Protein AF-0000000080180734 (afdb_homodimer)

Solvent-accessible surface area (backbone atoms only — not comparable to full-atom values): 10587 Å² total; per-residue (Å²): 119,72,62,56,57,42,29,51,34,42,16,52,51,9,47,52,22,42,37,58,66,44,29,44,51,53,62,57,28,55,81,39,64,44,38,54,65,57,50,11,64,75,69,72,47,51,50,67,58,42,46,52,44,50,51,52,37,29,24,57,20,52,32,39,79,42,81,49,92,96,44,55,34,32,29,57,56,41,76,64,52,40,53,49,52,54,52,45,38,60,50,42,68,66,32,62,60,66,41,80,76,117,119,70,61,59,56,41,28,51,34,41,15,51,52,10,47,52,23,40,36,58,66,45,28,44,52,52,61,57,28,55,79,39,63,45,38,54,65,57,50,12,63,76,69,71,47,52,50,66,60,42,47,52,46,50,51,53,36,30,21,58,21,53,32,38,78,43,80,51,94,96,43,54,32,32,28,57,56,42,76,66,51,40,53,48,52,53,53,47,38,60,49,43,66,66,32,62,57,60,41,74,82,117

InterPro domains:
  IPR001845 HTH ArsR-type DNA-binding domain [PF01022] (19-64)
  IPR001845 HTH ArsR-type DNA-binding domain [PR00778] (14-29)
  IPR001845 HTH ArsR-type DNA-binding domain [PR00778] (46-61)
  IPR001845 HTH ArsR-type DNA-binding domain [PR00778] (61-76)
  IPR001845 HTH ArsR-type DNA-binding domain [PS50987] (4-96)
  IPR001845 HTH ArsR-type DNA-binding domain [SM00418] (12-90)
  IPR011991 ArsR-like helix-turn-helix domain [cd00090] (16-88)
  IPR036388 Winged helix-like DNA-binding domain superfamily [G3DSA:1.10.10.10] (3-88)
  IPR036390 Winged helix DNA-binding domain superfamily [SSF46785] (9-88)
  IPR052543 HTH-type Metal-responsive Transcriptional Regulator [PTHR39168] (4-98)

Organism: NCBI:txid722731

Secondary structure (DSSP, 8-state):
-HHHHHHHHHHHHHHHHTSHHHHHHHHHHTTS-B-HHHHHHHHT--HHHHHHHHHHHHHTTSEEEEEETTEEEEEES-HHHHHHHHHHHHHHHHS---S---/-HHHHHHHHHHHHHHHHTSHHHHHHHHHHTTS-B-HHHHHHHHT--HHHHHHHHHHHHHTTSEEEEEETTEEEEEES-HHHHHHHHHHHHHHHHS-------

Foldseek 3Di:
DVVVVVVVLVVLVCVQCVDPLSVQVQLVQLVHKDFLVVSCVVVVHDSVVSVVSLVSCVVSQQKDWDDDVVGTIIHGNDNVSSVVSVVVVVVVVVVDDPDDPD/DVVVVVVVLVVLVCVQCVDPLSVLVQLVQLVHKDFLVVSCVVVVHDSVVSVVSLVSCVVSQQKDWDDDVPGTIIHGNDNVSSVVSVVVVVVVVVVDPPDDPD

Structure (mmCIF, N/CA/C/O backbone):
data_AF-0000000080180734-model_v1
#
loop_
_entity.id
_entity.type
_entity.pdbx_description
1 polymer 'Transcriptional regulator'
#
loop_
_atom_site.group_PDB
_atom_site.id
_atom_site.type_symbol
_atom_site.label_atom_id
_atom_site.label_alt_id
_atom_site.label_comp_id
_atom_site.label_asym_id
_atom_site.label_entity_id
_atom_site.label_seq_id
_atom_site.pdbx_PDB_ins_code
_atom_site.Cartn_x
_atom_site.Cartn_y
_atom_site.Cartn_z
_atom_site.occupancy
_atom_site.B_iso_or_equiv
_atom_site.auth_seq_id
_atom_site.auth_comp_id
_atom_site.auth_asym_id
_atom_site.auth_atom_id
_atom_site.pdbx_PDB_model_num
ATOM 1 N N . MET A 1 1 ? 2.545 -1.191 -22 1 43.03 1 MET A N 1
ATOM 2 C CA . MET A 1 1 ? 3.074 0.083 -21.531 1 43.03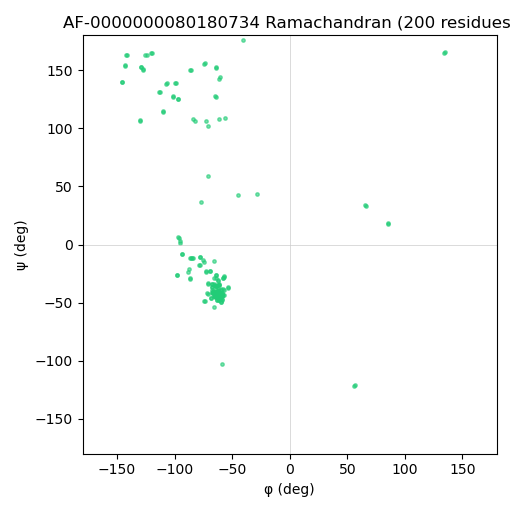 1 MET A CA 1
ATOM 3 C C . MET A 1 1 ? 2.455 0.459 -20.188 1 43.03 1 MET A C 1
ATOM 5 O O . MET A 1 1 ? 3.156 0.902 -19.266 1 43.03 1 MET A O 1
ATOM 9 N N . GLN A 1 2 ? 1.035 0.115 -20.016 1 62.31 2 GLN A N 1
ATOM 10 C CA . GLN A 1 2 ? 0.178 0.58 -18.922 1 62.31 2 GLN A CA 1
ATOM 11 C C . GLN A 1 2 ? 0.493 -0.153 -17.625 1 62.31 2 GLN A C 1
ATOM 13 O O . GLN A 1 2 ? 0.422 0.434 -16.547 1 62.31 2 GLN A O 1
ATOM 18 N N . ILE A 1 3 ? 1.274 -1.269 -17.797 1 70.62 3 ILE A N 1
ATOM 19 C CA . ILE A 1 3 ? 1.462 -2.117 -16.625 1 70.62 3 ILE A CA 1
ATOM 20 C C . ILE A 1 3 ? 2.646 -1.612 -15.805 1 70.62 3 ILE A C 1
ATOM 22 O O . ILE A 1 3 ? 2.623 -1.66 -14.57 1 70.62 3 ILE A O 1
ATOM 26 N N . LEU A 1 4 ? 3.547 -1.001 -16.594 1 77.62 4 LEU A N 1
ATOM 27 C CA . LEU A 1 4 ? 4.719 -0.503 -15.891 1 77.62 4 LEU A CA 1
ATOM 28 C C . LEU A 1 4 ? 4.367 0.71 -15.039 1 77.62 4 LEU A C 1
ATOM 30 O O . LEU A 1 4 ? 4.832 0.834 -13.898 1 77.62 4 LEU A O 1
ATOM 34 N N . ALA A 1 5 ? 3.578 1.546 -15.609 1 79.69 5 ALA A N 1
ATOM 35 C CA . ALA A 1 5 ? 3.166 2.734 -14.867 1 79.69 5 ALA A CA 1
ATOM 36 C C . ALA A 1 5 ? 2.32 2.357 -13.656 1 79.69 5 ALA A C 1
ATOM 38 O O . ALA A 1 5 ? 2.436 2.977 -12.594 1 79.69 5 ALA A O 1
ATOM 39 N N . HIS A 1 6 ? 1.542 1.366 -13.82 1 85.31 6 HIS A N 1
ATOM 40 C CA . HIS A 1 6 ? 0.7 0.9 -12.727 1 85.31 6 HIS A CA 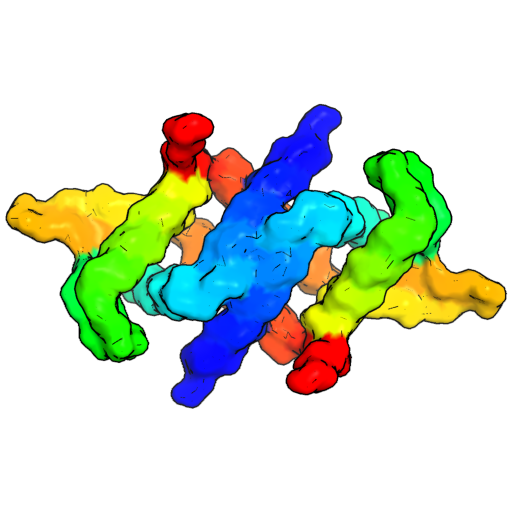1
ATOM 41 C C . HIS A 1 6 ? 1.539 0.297 -11.602 1 85.31 6 HIS A C 1
ATOM 43 O O . HIS A 1 6 ? 1.321 0.599 -10.43 1 85.31 6 HIS A O 1
ATOM 49 N N . ARG A 1 7 ? 2.5 -0.434 -12.016 1 89.31 7 ARG A N 1
ATOM 50 C CA . ARG A 1 7 ? 3.387 -1.076 -11.055 1 89.31 7 ARG A CA 1
ATOM 51 C C . ARG A 1 7 ? 4.168 -0.04 -10.25 1 89.31 7 ARG A C 1
ATOM 53 O O . ARG A 1 7 ? 4.25 -0.128 -9.023 1 89.31 7 ARG A O 1
ATOM 60 N N . ASP A 1 8 ? 4.676 0.943 -10.992 1 89.12 8 ASP A N 1
ATOM 61 C CA . ASP A 1 8 ? 5.48 1.971 -10.336 1 89.12 8 ASP A CA 1
ATOM 62 C C . ASP A 1 8 ? 4.645 2.775 -9.344 1 89.12 8 ASP A C 1
ATOM 64 O O . ASP A 1 8 ? 5.098 3.072 -8.242 1 89.12 8 ASP A O 1
ATOM 68 N N . ALA A 1 9 ? 3.508 3.098 -9.797 1 87.75 9 ALA A N 1
ATOM 69 C CA . ALA A 1 9 ? 2.617 3.883 -8.945 1 87.75 9 ALA A CA 1
ATOM 70 C C . ALA A 1 9 ? 2.227 3.102 -7.691 1 87.75 9 ALA A C 1
ATOM 72 O O . ALA A 1 9 ? 2.25 3.643 -6.582 1 87.75 9 ALA A O 1
ATOM 73 N N . LEU A 1 10 ? 1.913 1.857 -7.859 1 90.75 10 LEU A N 1
ATOM 74 C CA . LEU A 1 10 ? 1.534 1.021 -6.727 1 90.75 10 LEU A CA 1
ATOM 75 C C . LEU A 1 10 ? 2.723 0.79 -5.801 1 90.75 10 LEU A C 1
ATOM 77 O O . LEU A 1 10 ? 2.572 0.791 -4.574 1 90.75 10 LEU A O 1
ATOM 81 N N . THR A 1 11 ? 3.877 0.664 -6.355 1 92.06 11 THR A N 1
ATOM 82 C CA . THR A 1 11 ? 5.086 0.448 -5.566 1 92.06 11 THR A CA 1
ATOM 83 C C . THR A 1 11 ? 5.406 1.677 -4.719 1 92.06 11 THR A C 1
ATOM 85 O O . THR A 1 11 ? 5.738 1.553 -3.537 1 92.06 11 THR A O 1
ATOM 88 N N . ARG A 1 12 ? 5.242 2.758 -5.32 1 88.88 12 ARG A N 1
ATOM 89 C CA . ARG A 1 12 ? 5.469 4 -4.594 1 88.88 12 ARG A CA 1
ATOM 90 C C . ARG A 1 12 ? 4.473 4.156 -3.447 1 88.88 12 ARG A C 1
ATOM 92 O O . ARG A 1 12 ? 4.844 4.555 -2.342 1 88.88 12 ARG A O 1
ATOM 99 N N . PHE A 1 13 ? 3.252 3.848 -3.756 1 90.06 13 PHE A N 1
ATOM 100 C CA . PHE A 1 13 ? 2.203 3.875 -2.746 1 90.06 13 PHE A CA 1
ATOM 101 C C . PHE A 1 13 ? 2.506 2.889 -1.623 1 90.06 13 PHE A C 1
ATOM 103 O O . PHE A 1 13 ? 2.367 3.221 -0.444 1 90.06 13 PHE A O 1
ATOM 110 N N . GLY A 1 14 ? 2.871 1.727 -2.002 1 92.88 14 GLY A N 1
ATOM 111 C CA . GLY A 1 14 ? 3.248 0.724 -1.019 1 92.88 14 GLY A CA 1
ATOM 112 C C . GLY A 1 14 ? 4.398 1.162 -0.133 1 92.88 14 GLY A C 1
ATOM 113 O O . GLY A 1 14 ? 4.383 0.926 1.077 1 92.88 14 GLY A O 1
ATOM 114 N N . TYR A 1 15 ? 5.352 1.767 -0.714 1 91.56 15 TYR A N 1
ATOM 115 C CA . TYR A 1 15 ? 6.484 2.266 0.054 1 91.56 15 TYR A CA 1
ATOM 116 C C . TYR A 1 15 ? 6.031 3.252 1.123 1 91.56 15 TYR A C 1
ATOM 118 O O . TYR A 1 15 ? 6.461 3.172 2.275 1 91.56 15 TYR A O 1
ATOM 126 N N . ALA A 1 16 ? 5.188 4.094 0.714 1 91.25 16 ALA A N 1
ATOM 127 C CA . ALA A 1 16 ? 4.664 5.09 1.644 1 91.25 16 ALA A CA 1
ATOM 128 C C . ALA A 1 16 ? 3.969 4.426 2.828 1 91.25 16 ALA A C 1
ATOM 130 O O . ALA A 1 16 ? 4.074 4.898 3.963 1 91.25 16 ALA A O 1
ATOM 131 N N . LEU A 1 17 ? 3.275 3.363 2.566 1 92.56 17 LEU A N 1
ATOM 132 C CA . LEU A 1 17 ? 2.465 2.711 3.59 1 92.56 17 LEU A CA 1
ATOM 133 C C . LEU A 1 17 ? 3.295 1.714 4.391 1 92.56 17 LEU A C 1
ATOM 135 O O . LEU A 1 17 ? 2.857 1.233 5.438 1 92.56 17 LEU A O 1
ATOM 139 N N . SER A 1 18 ? 4.547 1.359 3.967 1 93.56 18 SER A N 1
ATOM 140 C CA . SER A 1 18 ? 5.305 0.271 4.574 1 93.56 18 SER A CA 1
ATOM 141 C C . SER A 1 18 ? 5.934 0.707 5.895 1 93.56 18 SER A C 1
ATOM 143 O O . SER A 1 18 ? 6.449 -0.123 6.645 1 93.56 18 SER A O 1
ATOM 145 N N . ASP A 1 19 ? 5.922 1.951 6.223 1 93.94 19 ASP A N 1
ATOM 146 C CA . ASP A 1 19 ? 6.406 2.484 7.492 1 93.94 19 ASP A CA 1
ATOM 147 C C . ASP A 1 19 ? 5.242 2.781 8.438 1 93.94 19 ASP A C 1
ATOM 149 O O . ASP A 1 19 ? 4.312 3.504 8.078 1 93.94 19 ASP A O 1
ATOM 153 N N . PRO A 1 20 ? 5.367 2.219 9.648 1 94.31 20 PRO A N 1
ATOM 154 C CA . PRO A 1 20 ? 4.238 2.377 10.562 1 94.31 20 PRO A CA 1
ATOM 155 C C . PRO A 1 20 ? 3.953 3.838 10.906 1 94.31 20 PRO A C 1
ATOM 157 O O . PRO A 1 20 ? 2.793 4.219 11.078 1 94.31 20 PRO A O 1
ATOM 160 N N . THR A 1 21 ? 4.93 4.625 11 1 94.44 21 THR A N 1
ATOM 161 C CA . THR A 1 21 ? 4.734 6.027 11.336 1 94.44 21 THR A CA 1
ATOM 162 C C . THR A 1 21 ? 4.035 6.766 10.203 1 94.44 21 THR A C 1
ATOM 164 O O . THR A 1 21 ? 3.088 7.523 10.438 1 94.44 21 THR A O 1
ATOM 167 N N . ARG A 1 22 ? 4.453 6.578 9 1 95.38 22 ARG A N 1
ATOM 168 C CA . ARG A 1 22 ? 3.801 7.18 7.844 1 95.38 22 ARG A CA 1
ATOM 169 C C . ARG A 1 22 ? 2.352 6.719 7.727 1 95.38 22 ARG A C 1
ATOM 171 O O . ARG A 1 22 ? 1.462 7.52 7.434 1 95.38 22 ARG A O 1
ATOM 178 N N . THR A 1 23 ? 2.189 5.445 7.945 1 94.88 23 THR A N 1
ATOM 179 C CA . THR A 1 23 ? 0.838 4.902 7.891 1 94.88 23 THR A CA 1
ATOM 180 C C . THR A 1 23 ? -0.051 5.551 8.945 1 94.88 23 THR A C 1
ATOM 182 O O . THR A 1 23 ? -1.196 5.914 8.664 1 94.88 23 THR A O 1
ATOM 185 N N . ALA A 1 24 ? 0.491 5.711 10.141 1 95.44 24 ALA A N 1
ATOM 186 C CA . ALA A 1 24 ? -0.259 6.344 11.219 1 95.44 24 ALA A CA 1
ATOM 187 C C . ALA A 1 24 ? -0.619 7.785 10.867 1 95.44 24 ALA A C 1
ATOM 189 O O . ALA A 1 24 ? -1.729 8.242 11.156 1 95.44 24 ALA A O 1
ATOM 190 N N . ILE A 1 25 ? 0.29 8.438 10.242 1 96.12 25 ILE A N 1
ATOM 191 C CA . ILE A 1 25 ? 0.056 9.82 9.82 1 96.12 25 ILE A CA 1
ATOM 192 C C . ILE A 1 25 ? -1.09 9.859 8.812 1 96.12 25 ILE A C 1
ATOM 194 O O . ILE A 1 25 ? -2.018 10.664 8.953 1 96.12 25 ILE A O 1
ATOM 198 N N . LEU A 1 26 ? -1.058 9.008 7.832 1 95.19 26 LEU A N 1
ATOM 199 C CA . LEU A 1 26 ? -2.094 8.969 6.805 1 95.19 26 LEU A CA 1
ATOM 200 C C . LEU A 1 26 ? -3.459 8.68 7.422 1 95.19 26 LEU A C 1
ATOM 202 O O . LEU A 1 26 ? -4.457 9.297 7.043 1 95.19 26 LEU A O 1
ATOM 206 N N . LEU A 1 27 ? -3.484 7.754 8.367 1 94.06 27 LEU A N 1
ATOM 207 C CA . LEU A 1 27 ? -4.742 7.395 9.016 1 94.06 27 LEU A CA 1
ATOM 208 C C . LEU A 1 27 ? -5.309 8.578 9.797 1 94.06 27 LEU A C 1
ATOM 210 O O . LEU A 1 27 ? -6.527 8.766 9.844 1 94.06 27 LEU A O 1
ATOM 214 N N . ARG A 1 28 ? -4.461 9.352 10.383 1 94.44 28 ARG A N 1
ATOM 215 C CA . ARG A 1 28 ? -4.906 10.523 11.133 1 94.44 28 ARG A CA 1
ATOM 216 C C . ARG A 1 28 ? -5.426 11.602 10.195 1 94.44 28 ARG A C 1
ATOM 218 O O . ARG A 1 28 ? -6.398 12.289 10.508 1 94.44 28 ARG A O 1
ATOM 225 N N . LEU A 1 29 ? -4.859 11.703 9.047 1 95.25 29 LEU A N 1
ATOM 226 C CA . LEU A 1 29 ? -5.207 12.75 8.094 1 95.25 29 LEU A CA 1
ATOM 227 C C . LEU A 1 29 ? -6.5 12.414 7.363 1 95.25 29 LEU A C 1
ATOM 229 O O . LEU A 1 29 ? -7.102 13.281 6.727 1 95.25 29 LEU A O 1
ATOM 233 N N . ARG A 1 30 ? -6.859 11.148 7.426 1 91 30 ARG A N 1
ATOM 234 C CA . ARG A 1 30 ? -8.109 10.742 6.793 1 91 30 ARG A CA 1
ATOM 235 C C . ARG A 1 30 ? -9.289 11.531 7.348 1 91 30 ARG A C 1
ATOM 237 O O . ARG A 1 30 ? -10.297 11.719 6.664 1 91 30 ARG A O 1
ATOM 244 N N . ASN A 1 31 ? -9.164 11.953 8.531 1 89.06 31 ASN A N 1
ATOM 245 C CA . ASN A 1 31 ? -10.25 12.641 9.219 1 89.06 31 ASN A CA 1
ATOM 246 C C . ASN A 1 31 ? -10.102 14.156 9.125 1 89.06 31 ASN A C 1
ATOM 248 O O . ASN A 1 31 ? -10.82 14.898 9.797 1 89.06 31 ASN A O 1
ATOM 252 N N . GLY A 1 32 ? -9.148 14.625 8.398 1 91.94 32 GLY A N 1
ATOM 253 C CA . GLY A 1 32 ? -8.93 16.047 8.219 1 91.94 32 GLY A CA 1
ATOM 254 C C . GLY A 1 32 ? -7.469 16.438 8.352 1 91.94 32 GLY A C 1
ATOM 255 O O . GLY A 1 32 ? -6.652 15.664 8.844 1 91.94 32 GLY A O 1
ATOM 256 N N . GLY A 1 33 ? -7.199 17.656 7.895 1 95.5 33 GLY A N 1
ATOM 257 C CA . GLY A 1 33 ? -5.848 18.188 7.961 1 95.5 33 GLY A CA 1
ATOM 258 C C . GLY A 1 33 ? -5.348 18.375 9.383 1 95.5 33 GLY A C 1
ATOM 259 O O . GLY A 1 33 ? -6.145 18.5 10.312 1 95.5 33 GLY A O 1
ATOM 260 N N . ARG A 1 34 ? -4.078 18.297 9.539 1 96.81 34 ARG A N 1
ATOM 261 C CA . ARG A 1 34 ? -3.441 18.453 10.844 1 96.81 34 ARG A CA 1
ATOM 262 C C . ARG A 1 34 ? -2.113 19.188 10.719 1 96.81 34 ARG A C 1
ATOM 264 O O . ARG A 1 34 ? -1.492 19.188 9.656 1 96.81 34 ARG A O 1
ATOM 271 N N . TYR A 1 35 ? -1.769 19.828 11.828 1 97.12 35 TYR A N 1
ATOM 272 C CA . TYR A 1 35 ? -0.443 20.438 11.906 1 97.12 35 TYR A CA 1
ATOM 273 C C . TYR A 1 35 ? 0.588 19.422 12.391 1 97.12 35 TYR A C 1
ATOM 275 O O . TYR A 1 35 ? 0.266 18.516 13.172 1 97.12 35 TYR A O 1
ATOM 283 N N . PRO A 1 36 ? 1.897 19.641 11.898 1 97.25 36 PRO A N 1
ATOM 284 C CA . PRO A 1 36 ? 2.953 18.719 12.328 1 97.25 36 PRO A CA 1
ATOM 285 C C . PRO A 1 36 ? 3.043 18.594 13.844 1 97.25 36 PRO A C 1
ATOM 287 O O . PRO A 1 36 ? 3.264 17.5 14.367 1 97.25 36 PRO A O 1
ATOM 290 N N . SER A 1 37 ? 2.83 19.656 14.562 1 96.06 37 SER A N 1
ATOM 291 C CA . SER A 1 37 ? 2.891 19.641 16.031 1 96.06 37 SER A CA 1
ATOM 292 C C . SER A 1 37 ? 1.797 18.75 16.609 1 96.06 37 SER A C 1
ATOM 294 O O . SER A 1 37 ? 2.045 17.984 17.547 1 96.06 37 SER A O 1
ATOM 296 N N . ASP A 1 38 ? 0.562 18.859 16.094 1 96.19 38 ASP A N 1
ATOM 297 C CA . ASP A 1 38 ? -0.552 18.031 16.547 1 96.19 38 ASP A CA 1
ATOM 298 C C . ASP A 1 38 ? -0.299 16.562 16.25 1 96.19 38 ASP A C 1
ATOM 300 O O . ASP A 1 38 ? -0.556 15.695 17.094 1 96.19 38 ASP A O 1
ATOM 304 N N . LEU A 1 39 ? 0.184 16.328 15.086 1 96.81 39 LEU A N 1
ATOM 305 C CA . LEU A 1 39 ? 0.505 14.961 14.703 1 96.81 39 LEU A CA 1
ATOM 306 C C . LEU A 1 39 ? 1.571 14.367 15.617 1 96.81 39 LEU A C 1
ATOM 308 O O . LEU A 1 39 ? 1.467 13.211 16.047 1 96.81 39 LEU A O 1
ATOM 312 N N . ALA A 1 40 ? 2.598 15.156 15.883 1 97.31 40 ALA A N 1
ATOM 313 C CA . ALA A 1 40 ? 3.676 14.711 16.766 1 97.31 40 ALA A CA 1
ATOM 314 C C . ALA A 1 40 ? 3.141 14.32 18.141 1 97.31 40 ALA A C 1
ATOM 316 O O . ALA A 1 40 ? 3.498 13.266 18.672 1 97.31 40 ALA A O 1
ATOM 317 N N . GLU A 1 41 ? 2.264 15.109 18.672 1 96.5 41 GLU A N 1
ATOM 318 C CA . GLU A 1 41 ? 1.66 14.852 19.984 1 96.5 41 GLU A CA 1
ATOM 319 C C . GLU A 1 41 ? 0.807 13.586 19.953 1 96.5 41 GLU A C 1
ATOM 321 O O . GLU A 1 41 ? 0.905 12.75 20.844 1 96.5 41 GLU A O 1
ATOM 326 N N . GLU A 1 42 ? 0.028 13.438 18.938 1 94.44 42 GLU A N 1
ATOM 327 C CA . GLU A 1 42 ? -0.884 12.305 18.812 1 94.44 42 GLU A CA 1
ATOM 328 C C . GLU A 1 42 ? -0.118 11 18.625 1 94.44 42 GLU A C 1
ATOM 330 O O . GLU A 1 42 ? -0.565 9.938 19.078 1 94.44 42 GLU A O 1
ATOM 335 N N . LEU A 1 43 ? 1.02 11.039 17.938 1 94.56 43 LEU A N 1
ATOM 336 C CA . LEU A 1 43 ? 1.782 9.844 17.609 1 94.56 43 LEU A CA 1
ATOM 337 C C . LEU A 1 43 ? 2.857 9.578 18.656 1 94.56 43 LEU A C 1
ATOM 339 O O . LEU A 1 43 ? 3.49 8.516 18.656 1 94.56 43 LEU A O 1
ATOM 343 N N . GLY A 1 44 ? 3.016 10.523 19.531 1 95.75 44 GLY A N 1
ATOM 344 C CA . GLY A 1 44 ? 4.078 10.391 20.516 1 95.75 44 GLY A CA 1
ATOM 345 C C . GLY A 1 44 ? 5.465 10.422 19.891 1 95.75 44 GLY A C 1
ATOM 346 O O . GLY A 1 44 ? 6.344 9.656 20.297 1 95.75 44 GLY A O 1
ATOM 347 N N . ALA A 1 45 ? 5.645 11.125 18.906 1 96.31 45 ALA A N 1
ATOM 348 C CA . ALA A 1 45 ? 6.914 11.281 18.203 1 96.31 45 ALA A CA 1
ATOM 349 C C . ALA A 1 45 ? 7.367 12.742 18.203 1 96.31 45 ALA A C 1
ATOM 351 O O . ALA A 1 45 ? 6.594 13.633 18.547 1 96.31 45 ALA A O 1
ATOM 352 N N . SER A 1 46 ? 8.609 12.922 17.875 1 96.81 46 SER A N 1
ATOM 353 C CA . SER A 1 46 ? 9.109 14.297 17.781 1 96.81 46 SER A CA 1
ATOM 354 C C . SER A 1 46 ? 8.594 14.992 16.531 1 96.81 46 SER A C 1
ATOM 356 O O . SER A 1 46 ? 8.273 14.336 15.539 1 96.81 46 SER A O 1
ATOM 358 N N . ARG A 1 47 ? 8.555 16.266 16.578 1 95.94 47 ARG A N 1
ATOM 359 C CA . ARG A 1 47 ? 8.156 17.062 15.422 1 95.94 47 ARG A CA 1
ATOM 360 C C . ARG A 1 47 ? 9.125 16.844 14.258 1 95.94 47 ARG A C 1
ATOM 362 O O . ARG A 1 47 ? 8.719 16.875 13.094 1 95.94 47 ARG A O 1
ATOM 369 N N . GLN A 1 48 ? 10.344 16.672 14.609 1 96.44 48 GLN A N 1
ATOM 370 C CA . GLN A 1 48 ? 11.336 16.438 13.57 1 96.44 48 GLN A CA 1
ATOM 371 C C . GLN A 1 48 ? 11.023 15.156 12.781 1 96.44 48 GLN A C 1
ATOM 373 O O . GLN A 1 48 ? 11.062 15.156 11.555 1 96.44 48 GLN A O 1
ATOM 378 N N . ILE A 1 49 ? 10.742 14.078 13.484 1 96.5 49 ILE A N 1
ATOM 379 C CA . ILE A 1 49 ? 10.414 12.797 12.867 1 96.5 49 ILE A CA 1
ATOM 380 C C . ILE A 1 49 ? 9.148 12.938 12.016 1 96.5 49 ILE A C 1
ATOM 382 O O . ILE A 1 49 ? 9.117 12.484 10.867 1 96.5 49 ILE A O 1
ATOM 386 N N . VAL A 1 50 ? 8.203 13.539 12.562 1 97.12 50 VAL A N 1
ATOM 387 C CA . VAL A 1 50 ? 6.93 13.711 11.867 1 97.12 50 VAL A CA 1
ATOM 388 C C . VAL A 1 50 ? 7.137 14.562 10.617 1 97.12 50 VAL A C 1
ATOM 390 O O . VAL A 1 50 ? 6.605 14.242 9.555 1 97.12 50 VAL A O 1
ATOM 393 N N . SER A 1 51 ? 7.926 15.609 10.703 1 95.81 51 SER A N 1
ATOM 394 C CA . SER A 1 51 ? 8.188 16.469 9.555 1 95.81 51 SER A CA 1
ATOM 395 C C . SER A 1 51 ? 8.906 15.711 8.445 1 95.81 51 SER A C 1
ATOM 397 O O . SER A 1 51 ? 8.602 15.898 7.262 1 95.81 51 SER A O 1
ATOM 399 N N . ASN A 1 52 ? 9.82 14.914 8.844 1 96.38 52 ASN A N 1
ATOM 400 C CA . ASN A 1 52 ? 10.531 14.094 7.875 1 96.38 52 ASN A CA 1
ATOM 401 C C . ASN A 1 52 ? 9.586 13.148 7.137 1 96.38 52 ASN A C 1
ATOM 403 O O . ASN A 1 52 ? 9.656 13.02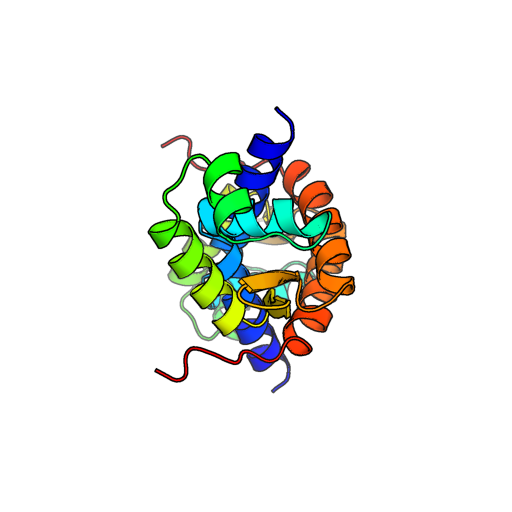3 5.914 1 96.38 52 ASN A O 1
ATOM 407 N N . HIS A 1 53 ? 8.703 12.516 7.855 1 96.38 53 HIS A N 1
ATOM 408 C CA . HIS A 1 53 ? 7.746 11.602 7.242 1 96.38 53 HIS A CA 1
ATOM 409 C C . HIS A 1 53 ? 6.762 12.359 6.355 1 96.38 53 HIS A C 1
ATOM 411 O O . HIS A 1 53 ? 6.375 11.867 5.289 1 96.38 53 HIS A O 1
ATOM 417 N N . LEU A 1 54 ? 6.348 13.523 6.809 1 96.06 54 LEU A N 1
ATOM 418 C CA . LEU A 1 54 ? 5.445 14.328 5.996 1 96.06 54 LEU A CA 1
ATOM 419 C C . LEU A 1 54 ? 6.109 14.734 4.684 1 96.06 54 LEU A C 1
ATOM 421 O O . LEU A 1 54 ? 5.461 14.758 3.635 1 96.06 54 LEU A O 1
ATOM 425 N N . ALA A 1 55 ? 7.371 15.078 4.77 1 94.44 55 ALA A N 1
ATOM 426 C CA . ALA A 1 55 ? 8.117 15.391 3.553 1 94.44 55 ALA A CA 1
ATOM 427 C C . ALA A 1 55 ? 8.133 14.203 2.602 1 94.44 55 ALA A C 1
ATOM 429 O O . ALA A 1 55 ? 7.949 14.359 1.394 1 94.44 55 ALA A O 1
ATOM 430 N N . CYS A 1 56 ? 8.383 13.031 3.119 1 92.81 56 CYS A N 1
ATOM 431 C CA . CYS A 1 56 ? 8.367 11.805 2.328 1 92.81 56 CYS A CA 1
ATOM 432 C C . CYS A 1 56 ? 7.008 11.594 1.672 1 92.81 56 CYS A C 1
ATOM 434 O O . CYS A 1 56 ? 6.93 11.328 0.47 1 92.81 56 CYS A O 1
ATOM 436 N N . LEU A 1 57 ? 5.93 11.734 2.443 1 93.94 57 LEU A N 1
ATOM 437 C CA . LEU A 1 57 ? 4.574 11.516 1.955 1 93.94 57 LEU A CA 1
ATOM 438 C C . LEU A 1 57 ? 4.203 12.547 0.892 1 93.94 57 LEU A C 1
ATOM 440 O O . LEU A 1 57 ? 3.488 12.227 -0.062 1 93.94 57 LEU A O 1
ATOM 444 N N . ARG A 1 58 ? 4.723 13.758 1.076 1 93.06 58 ARG A N 1
ATOM 445 C CA . ARG A 1 58 ? 4.535 14.781 0.048 1 93.06 58 ARG A CA 1
ATOM 446 C C . ARG A 1 58 ? 5.258 14.398 -1.24 1 93.06 58 ARG A C 1
ATOM 448 O O . ARG A 1 58 ? 4.707 14.547 -2.334 1 93.06 58 ARG A O 1
ATOM 455 N N . GLY A 1 59 ? 6.477 13.938 -1.081 1 90.56 59 GLY A N 1
ATOM 456 C CA . GLY A 1 59 ? 7.238 13.484 -2.232 1 90.56 59 GLY A CA 1
ATOM 457 C C . GLY A 1 59 ? 6.559 12.367 -3 1 90.56 59 GLY A C 1
ATOM 458 O O . GLY A 1 59 ? 6.707 12.266 -4.219 1 90.56 59 GLY A O 1
ATOM 459 N N . CYS A 1 60 ? 5.762 11.562 -2.33 1 89.19 60 CYS A N 1
ATOM 460 C CA . CYS A 1 60 ? 5.016 10.469 -2.941 1 89.19 60 CYS A CA 1
ATOM 461 C C . CYS A 1 60 ? 3.703 10.961 -3.533 1 89.19 60 CYS A C 1
ATOM 463 O O . CYS A 1 60 ? 2.988 10.203 -4.191 1 89.19 60 CYS A O 1
ATOM 465 N N . GLY A 1 61 ? 3.375 12.188 -3.184 1 90.88 61 GLY A N 1
ATOM 466 C CA . GLY A 1 61 ? 2.168 12.781 -3.732 1 90.88 61 GLY A CA 1
ATOM 467 C C . GLY A 1 61 ? 0.919 12.438 -2.943 1 90.88 61 GLY A C 1
ATOM 468 O O . GLY A 1 61 ? -0.197 12.562 -3.449 1 90.88 61 GLY A O 1
ATOM 469 N N . LEU A 1 62 ? 1.007 11.992 -1.735 1 93.5 62 LEU A N 1
ATOM 470 C CA . LEU A 1 62 ? -0.121 11.492 -0.954 1 93.5 62 LEU A CA 1
ATOM 471 C C . LEU A 1 62 ? -0.652 12.578 -0.021 1 93.5 62 LEU A C 1
ATOM 473 O O . LEU A 1 62 ? -1.802 12.516 0.421 1 93.5 62 LEU A O 1
ATOM 477 N N . VAL A 1 63 ? 0.239 13.492 0.324 1 94.62 63 VAL A N 1
ATOM 478 C CA . VAL A 1 63 ? -0.146 14.594 1.207 1 94.62 63 VAL A CA 1
ATOM 479 C C . VAL A 1 63 ? 0.281 15.922 0.594 1 94.62 63 VAL A C 1
ATOM 481 O O . VAL A 1 63 ? 1.199 15.969 -0.229 1 94.62 63 VAL A O 1
ATOM 484 N N . ILE A 1 64 ? -0.427 16.906 0.951 1 94.25 64 ILE A N 1
ATOM 485 C CA . ILE A 1 64 ? -0.06 18.234 0.514 1 94.25 64 ILE A CA 1
ATOM 486 C C . ILE A 1 64 ? 0.027 19.172 1.723 1 94.25 64 ILE A C 1
ATOM 488 O O . ILE A 1 64 ? -0.608 18.922 2.75 1 94.25 64 ILE A O 1
ATOM 492 N N . ALA A 1 65 ? 0.848 20.109 1.586 1 95.5 65 ALA A N 1
ATOM 493 C CA . ALA A 1 65 ? 0.962 21.156 2.596 1 95.5 65 ALA A CA 1
ATOM 494 C C . ALA A 1 65 ? 0.147 22.391 2.205 1 95.5 65 ALA A C 1
ATOM 496 O O . ALA A 1 65 ? 0.279 22.906 1.091 1 95.5 65 ALA A O 1
ATOM 497 N N . VAL A 1 66 ? -0.709 22.797 3.088 1 95.38 66 VAL A N 1
ATOM 498 C CA . VAL A 1 66 ? -1.518 24 2.871 1 95.38 66 VAL A CA 1
ATOM 499 C C . VAL A 1 66 ? -1.063 25.109 3.814 1 95.38 66 VAL A C 1
ATOM 501 O O . VAL A 1 66 ? -1.219 25 5.035 1 95.38 66 VAL A O 1
ATOM 504 N N . PRO A 1 67 ? -0.531 26.172 3.23 1 94.5 67 PRO A N 1
ATOM 505 C CA . PRO A 1 67 ? -0.097 27.266 4.09 1 94.5 67 PRO A CA 1
ATOM 506 C C . PRO A 1 67 ? -1.258 27.938 4.82 1 94.5 67 PRO A C 1
ATOM 508 O O . PRO A 1 67 ? -2.312 28.172 4.227 1 94.5 67 PRO A O 1
ATOM 511 N N . GLU A 1 68 ? -1.179 28.062 6.094 1 93.25 68 GLU A N 1
ATOM 512 C CA . GLU A 1 68 ? -2.133 28.781 6.93 1 93.25 68 GLU A CA 1
ATOM 513 C C . GLU A 1 68 ? -1.42 29.75 7.867 1 93.25 68 GLU A C 1
ATOM 515 O O . GLU A 1 68 ? -0.973 29.359 8.945 1 93.25 68 GLU A O 1
ATOM 520 N N . GLY A 1 69 ? -1.543 31.125 7.539 1 93.06 69 GLY A N 1
ATOM 521 C CA . GLY A 1 69 ? -0.782 32.094 8.328 1 93.06 69 GLY A CA 1
ATOM 522 C C . GLY A 1 69 ? 0.708 31.797 8.336 1 93.06 69 GLY A C 1
ATOM 523 O O . GLY A 1 69 ? 1.337 31.719 7.277 1 93.06 69 GLY A O 1
ATOM 524 N N . ARG A 1 70 ? 1.273 31.594 9.578 1 92.12 70 ARG A N 1
ATOM 525 C CA . ARG A 1 70 ? 2.697 31.328 9.742 1 92.12 70 ARG A CA 1
ATOM 526 C C . ARG A 1 70 ? 2.961 29.828 9.828 1 92.12 70 ARG A C 1
ATOM 528 O O . ARG A 1 70 ? 4.102 29.406 10.031 1 92.12 70 ARG A O 1
ATOM 535 N N . ARG A 1 71 ? 1.956 29.031 9.695 1 92.62 71 ARG A N 1
ATOM 536 C CA . ARG A 1 71 ? 2.102 27.594 9.812 1 92.62 71 ARG A CA 1
ATOM 537 C C . ARG A 1 71 ? 1.558 26.891 8.578 1 92.62 71 ARG A C 1
ATOM 539 O O . ARG A 1 71 ? 0.934 27.516 7.719 1 92.62 71 ARG A O 1
ATOM 546 N N . SER A 1 72 ? 1.976 25.562 8.43 1 95.06 72 SER A N 1
ATOM 547 C CA . SER A 1 72 ? 1.433 24.734 7.359 1 95.06 72 SER A CA 1
ATOM 548 C C . SER A 1 72 ? 0.586 23.594 7.91 1 95.06 72 SER A C 1
ATOM 550 O O . SER A 1 72 ? 0.982 22.922 8.867 1 95.06 72 SER A O 1
ATOM 552 N N . ARG A 1 73 ? -0.541 23.547 7.277 1 96.81 73 ARG A N 1
ATOM 553 C CA . ARG A 1 73 ? -1.414 22.406 7.562 1 96.81 73 ARG A CA 1
ATOM 554 C C . ARG A 1 73 ? -1.287 21.344 6.48 1 96.81 73 ARG A C 1
ATOM 556 O O . ARG A 1 73 ? -1.209 21.656 5.293 1 96.81 73 ARG A O 1
ATOM 563 N N . TYR A 1 74 ? -1.278 20.094 7 1 97.38 74 TYR A N 1
ATOM 564 C CA . TYR A 1 74 ? -1.142 19 6.043 1 97.38 74 TYR A CA 1
ATOM 565 C C . TYR A 1 74 ? -2.459 18.25 5.879 1 97.38 74 TYR A C 1
ATOM 567 O O . TYR A 1 74 ? -3.182 18.031 6.855 1 97.38 74 TYR A O 1
ATOM 575 N N . GLU A 1 75 ? -2.729 17.938 4.688 1 96.62 75 GLU A N 1
ATOM 576 C CA . GLU A 1 75 ? -3.926 17.156 4.363 1 96.62 75 GLU A CA 1
ATOM 577 C C . GLU A 1 75 ? -3.646 16.156 3.254 1 96.62 75 GLU A C 1
ATOM 579 O O . GLU A 1 75 ? -2.607 16.219 2.596 1 96.62 75 GLU A O 1
ATOM 584 N N . LEU A 1 76 ? -4.547 15.172 3.129 1 95 76 LEU A N 1
ATOM 585 C CA . LEU A 1 76 ? -4.406 14.227 2.027 1 95 76 LEU A CA 1
ATOM 586 C C . LEU A 1 76 ? -4.492 14.945 0.683 1 95 76 LEU A C 1
ATOM 588 O O . LEU A 1 76 ? -5.281 15.875 0.521 1 95 76 LEU A O 1
ATOM 592 N N . ALA A 1 77 ? -3.705 14.5 -0.265 1 91.75 77 ALA A N 1
ATOM 593 C CA . ALA A 1 77 ? -3.602 15.141 -1.57 1 91.75 77 ALA A CA 1
ATOM 594 C C . ALA A 1 77 ? -4.926 15.07 -2.326 1 91.75 77 ALA A C 1
ATOM 596 O O . ALA A 1 77 ? -5.191 15.883 -3.211 1 91.75 77 ALA A O 1
ATOM 597 N N . ASP A 1 78 ? -5.688 14.086 -2.07 1 88.81 78 ASP A N 1
ATOM 598 C CA . ASP A 1 78 ? -6.953 13.836 -2.75 1 88.81 78 ASP A CA 1
ATOM 599 C C . ASP A 1 78 ? -7.973 13.211 -1.804 1 88.81 78 ASP A C 1
ATOM 601 O O . ASP A 1 78 ? -7.625 12.344 -0.995 1 88.81 78 ASP A O 1
ATOM 605 N N . ALA A 1 79 ? -9.25 13.656 -1.929 1 86.94 79 ALA A N 1
ATOM 606 C CA . ALA A 1 79 ? -10.312 13.086 -1.101 1 86.94 79 ALA A CA 1
ATOM 607 C C . ALA A 1 79 ? -10.492 11.602 -1.391 1 86.94 79 ALA A C 1
ATOM 609 O O . ALA A 1 79 ? -10.906 10.836 -0.515 1 86.94 79 ALA A O 1
ATOM 610 N N . ARG A 1 80 ? -10.227 11.25 -2.582 1 88.06 80 ARG A N 1
ATOM 611 C CA . ARG A 1 80 ? -10.367 9.852 -2.984 1 88.06 80 ARG A CA 1
ATOM 612 C C . ARG A 1 80 ? -9.383 8.969 -2.227 1 88.06 80 ARG A C 1
ATOM 614 O O . ARG A 1 80 ? -9.625 7.77 -2.051 1 88.06 80 ARG A O 1
ATOM 621 N N . LEU A 1 81 ? -8.281 9.562 -1.794 1 90.38 81 LEU A N 1
ATOM 622 C CA . LEU A 1 81 ? -7.285 8.812 -1.042 1 90.38 81 LEU A CA 1
ATOM 623 C C . LEU A 1 81 ? -7.84 8.375 0.31 1 90.38 81 LEU A C 1
ATOM 625 O O . LEU A 1 81 ? -7.578 7.258 0.763 1 90.38 81 LEU A O 1
ATOM 629 N N . ALA A 1 82 ? -8.57 9.289 0.912 1 90.44 82 ALA A N 1
ATOM 630 C CA . ALA A 1 82 ? -9.188 8.953 2.189 1 90.44 82 ALA A CA 1
ATOM 631 C C . ALA A 1 82 ? -10.117 7.75 2.047 1 90.44 82 ALA A C 1
ATOM 633 O O . ALA A 1 82 ? -10.102 6.84 2.881 1 90.44 82 ALA A O 1
ATOM 634 N N . HIS A 1 83 ? -10.867 7.785 0.996 1 89.75 83 HIS A N 1
ATOM 635 C CA . HIS A 1 83 ? -11.789 6.688 0.729 1 89.75 83 HIS A CA 1
ATOM 636 C C . HIS A 1 83 ? -11.039 5.391 0.454 1 89.75 83 HIS A C 1
ATOM 638 O O . HIS A 1 83 ? -11.414 4.332 0.967 1 89.75 83 HIS A O 1
ATOM 644 N N . ALA A 1 84 ? -10.031 5.543 -0.298 1 89.06 84 ALA A N 1
ATOM 645 C CA . ALA A 1 84 ? -9.234 4.367 -0.64 1 89.06 84 ALA A CA 1
ATOM 646 C C . ALA A 1 84 ? -8.602 3.752 0.604 1 89.06 84 ALA A C 1
ATOM 648 O O . ALA A 1 84 ? -8.625 2.531 0.781 1 89.06 84 ALA A O 1
ATOM 649 N N . LEU A 1 85 ? -8.055 4.574 1.479 1 89.88 85 LEU A N 1
ATOM 650 C CA . LEU A 1 85 ? -7.445 4.102 2.715 1 89.88 85 LEU A CA 1
ATOM 651 C C . LEU A 1 85 ? -8.477 3.416 3.607 1 89.88 85 LEU A C 1
ATOM 653 O O . LEU A 1 85 ? -8.195 2.367 4.191 1 89.88 85 LEU A O 1
ATOM 657 N N . ASN A 1 86 ? -9.648 4.016 3.664 1 88.31 86 ASN A N 1
ATOM 658 C CA . ASN A 1 86 ? -10.719 3.406 4.441 1 88.31 86 ASN A CA 1
ATOM 659 C C . ASN A 1 86 ? -11.102 2.035 3.893 1 88.31 86 ASN A C 1
ATOM 661 O O . ASN A 1 86 ? -11.281 1.083 4.656 1 88.31 86 ASN A O 1
ATOM 665 N N . ASP A 1 87 ? -11.188 1.997 2.596 1 86.75 87 ASP A N 1
ATOM 666 C CA . ASP A 1 87 ? -11.547 0.733 1.957 1 86.75 87 ASP A CA 1
ATOM 667 C C . ASP A 1 87 ? -10.453 -0.316 2.18 1 86.75 87 ASP A C 1
ATOM 669 O O . ASP A 1 87 ? -10.758 -1.479 2.459 1 86.75 87 ASP A O 1
ATOM 673 N N . LEU A 1 88 ? -9.25 0.141 2.08 1 87.94 88 LEU A N 1
ATOM 674 C CA . LEU A 1 88 ? -8.125 -0.779 2.217 1 87.94 88 LEU A CA 1
ATOM 675 C C . LEU A 1 88 ? -8.047 -1.333 3.635 1 87.94 88 LEU A C 1
ATOM 677 O O . LEU A 1 88 ? -7.797 -2.525 3.828 1 87.94 88 LEU A O 1
ATOM 681 N N . VAL A 1 89 ? -8.273 -0.512 4.566 1 87.25 89 VAL A N 1
ATOM 682 C CA . VAL A 1 89 ? -8.234 -0.937 5.961 1 87.25 89 VAL A CA 1
ATOM 683 C C . VAL A 1 89 ? -9.266 -2.041 6.195 1 87.25 89 VAL A C 1
ATOM 685 O O . VAL A 1 89 ? -8.953 -3.068 6.801 1 87.25 89 VAL A O 1
ATOM 688 N N . GLY A 1 90 ? -10.414 -1.769 5.75 1 85.25 90 GLY A N 1
ATOM 689 C CA . GLY A 1 90 ? -11.453 -2.775 5.902 1 85.25 90 GLY A CA 1
ATOM 690 C C . GLY A 1 90 ? -11.094 -4.102 5.262 1 85.25 90 GLY A C 1
ATOM 691 O O . GLY A 1 90 ? -11.359 -5.164 5.832 1 85.25 90 GLY A O 1
ATOM 692 N N . LEU A 1 91 ? -10.484 -4.059 4.148 1 83.12 91 LEU A N 1
ATOM 693 C CA . LEU A 1 91 ? -10.141 -5.254 3.387 1 83.12 91 LEU A CA 1
ATOM 694 C C . LEU A 1 91 ? -8.984 -6 4.039 1 83.12 91 LEU A C 1
ATOM 696 O O . LEU A 1 91 ? -9.055 -7.219 4.23 1 83.12 91 LEU A O 1
ATOM 700 N N . VAL A 1 92 ? -7.922 -5.277 4.383 1 82.38 92 VAL A N 1
ATOM 701 C CA . VAL A 1 92 ? -6.707 -5.941 4.84 1 82.38 92 VAL A CA 1
ATOM 702 C C . VAL A 1 92 ? -6.922 -6.504 6.246 1 82.38 92 VAL A C 1
ATOM 704 O O . VAL A 1 92 ? -6.262 -7.465 6.645 1 82.38 92 VAL A O 1
ATOM 707 N N . LEU A 1 93 ? -7.871 -5.941 6.984 1 78.12 93 LEU A N 1
ATOM 708 C CA . LEU A 1 93 ? -8.211 -6.512 8.281 1 78.12 93 LEU A CA 1
ATOM 709 C C . LEU A 1 93 ? -8.898 -7.863 8.125 1 78.12 93 LEU A C 1
ATOM 711 O O . LEU A 1 93 ? -8.836 -8.703 9.031 1 78.12 93 LEU A O 1
ATOM 715 N N . ALA A 1 94 ? -9.414 -7.965 7.008 1 78 94 ALA A N 1
ATOM 716 C CA . ALA A 1 94 ? -10.164 -9.203 6.773 1 78 94 ALA A CA 1
ATOM 717 C C . ALA A 1 94 ? -9.242 -10.305 6.246 1 78 94 ALA A C 1
ATOM 719 O O . ALA A 1 94 ? -9.57 -11.484 6.34 1 78 94 ALA A O 1
ATOM 720 N N . VAL A 1 95 ? -8.094 -9.805 5.676 1 72.38 95 VAL A N 1
ATOM 721 C CA . VAL A 1 95 ? -7.148 -10.781 5.152 1 72.38 95 VAL A CA 1
ATOM 722 C C . VAL A 1 95 ? -6.246 -11.281 6.277 1 72.38 95 VAL A C 1
ATOM 724 O O . VAL A 1 95 ? -5.766 -10.492 7.094 1 72.38 95 VAL A O 1
ATOM 727 N N . GLU A 1 96 ? -6.359 -12.469 6.754 1 67.25 96 GLU A N 1
ATOM 728 C CA . GLU A 1 96 ? -5.629 -13.078 7.859 1 67.25 96 GLU A CA 1
ATOM 729 C C . GLU A 1 96 ? -4.188 -13.383 7.469 1 67.25 96 GLU A C 1
ATOM 731 O O . GLU A 1 96 ? -3.938 -14.227 6.602 1 67.25 96 GLU A O 1
ATOM 736 N N . PRO A 1 97 ? -3.279 -12.516 8.031 1 66.38 97 PRO A N 1
ATOM 737 C CA . PRO A 1 97 ? -1.885 -12.836 7.719 1 66.38 97 PRO A CA 1
ATOM 738 C C . PRO A 1 97 ? -1.467 -14.211 8.227 1 66.38 97 PRO A C 1
ATOM 740 O O . PRO A 1 97 ? -1.951 -14.664 9.273 1 66.38 97 PRO A O 1
ATOM 743 N N . ASP A 1 98 ? -1.289 -15.148 7.375 1 59.91 98 ASP A N 1
ATOM 744 C CA . ASP A 1 98 ? -0.707 -16.406 7.863 1 59.91 98 ASP A CA 1
ATOM 745 C C . ASP A 1 98 ? 0.73 -16.188 8.336 1 59.91 98 ASP A C 1
ATOM 747 O O . ASP A 1 98 ? 1.223 -16.922 9.188 1 59.91 98 ASP A O 1
ATOM 751 N N . CYS A 1 99 ? 1.583 -15.648 7.578 1 49.22 99 CYS A N 1
ATOM 752 C CA . CYS A 1 99 ? 3.027 -15.805 7.703 1 49.22 99 CYS A CA 1
ATOM 753 C C . CYS A 1 99 ? 3.51 -15.344 9.07 1 49.22 99 CYS A C 1
ATOM 755 O O . CYS A 1 99 ? 4.109 -16.125 9.82 1 49.22 99 CYS A O 1
ATOM 757 N N . CYS A 1 100 ? 4.246 -13.898 9.242 1 43.44 100 CYS A N 1
ATOM 758 C CA . CYS A 1 100 ? 5.586 -13.789 9.812 1 43.44 100 CYS A CA 1
ATOM 759 C C . CYS A 1 100 ? 5.551 -13.938 11.328 1 43.44 100 CYS A C 1
ATOM 761 O O . CYS A 1 100 ? 5.277 -12.969 12.047 1 43.44 100 CYS A O 1
ATOM 763 N N . GLU A 1 101 ? 4.738 -14.742 11.82 1 35.81 101 GLU A N 1
ATOM 764 C CA . GLU A 1 101 ? 5.25 -15.008 13.156 1 35.81 101 GLU A CA 1
ATOM 765 C C . GLU A 1 101 ? 6.758 -15.258 13.133 1 35.81 101 GLU A C 1
ATOM 767 O O . GLU A 1 101 ? 7.227 -16.203 12.492 1 35.81 101 GLU A O 1
ATOM 772 N N . ARG A 1 102 ? 7.781 -14.523 12.375 1 28.66 102 ARG A N 1
ATOM 773 C CA . ARG A 1 102 ? 9 -14.703 13.156 1 28.66 102 ARG A CA 1
ATOM 774 C C . ARG A 1 102 ? 8.844 -14.141 14.562 1 28.66 102 ARG A C 1
ATOM 776 O O . ARG A 1 102 ? 8.164 -13.133 14.766 1 28.66 102 ARG A O 1
ATOM 783 N N . MET B 1 1 ? -7.84 1.521 20.422 1 42.75 1 MET B N 1
ATOM 784 C CA . MET B 1 1 ? -7.422 0.147 20.172 1 42.75 1 MET B CA 1
ATOM 785 C C . MET B 1 1 ? -7.406 -0.138 18.672 1 42.75 1 MET B C 1
ATOM 787 O O . MET B 1 1 ? -6.473 -0.76 18.156 1 42.75 1 MET B O 1
ATOM 791 N N . GLN B 1 2 ? -8.469 0.493 17.891 1 62.34 2 GLN B N 1
ATOM 792 C CA . GLN B 1 2 ? -8.797 0.187 16.5 1 62.34 2 GLN B CA 1
ATOM 793 C C . GLN B 1 2 ? -7.762 0.771 15.547 1 62.34 2 GLN B C 1
ATOM 795 O O . GLN B 1 2 ? -7.43 0.158 14.531 1 62.34 2 GLN B O 1
ATOM 800 N N . ILE B 1 3 ? -6.949 1.704 16.109 1 70.69 3 ILE B N 1
ATOM 801 C CA . ILE B 1 3 ? -6.062 2.436 15.211 1 70.69 3 ILE B CA 1
ATOM 802 C C . ILE B 1 3 ? -4.766 1.651 15.016 1 70.69 3 ILE B C 1
ATOM 804 O O . ILE B 1 3 ? -4.199 1.642 13.922 1 70.69 3 ILE B O 1
ATOM 808 N N . LEU B 1 4 ? -4.492 0.914 16.109 1 77.75 4 LEU B N 1
ATOM 809 C CA . LEU B 1 4 ? -3.26 0.141 16 1 77.75 4 LEU B CA 1
ATOM 810 C C . LEU B 1 4 ? -3.424 -1.014 15.016 1 77.75 4 LEU B C 1
ATOM 812 O O . LEU B 1 4 ? -2.518 -1.296 14.227 1 77.75 4 LEU B O 1
ATOM 816 N N . ALA B 1 5 ? -4.539 -1.637 15.117 1 80 5 ALA B N 1
ATOM 817 C CA . ALA B 1 5 ? -4.801 -2.748 14.203 1 80 5 ALA B CA 1
ATOM 818 C C . ALA B 1 5 ? -4.879 -2.268 12.758 1 80 5 ALA B C 1
ATOM 820 O O . ALA B 1 5 ? -4.414 -2.951 11.844 1 80 5 ALA B O 1
ATOM 821 N N . HIS B 1 6 ? -5.414 -1.122 12.586 1 85.69 6 HIS B N 1
ATOM 822 C CA . HIS B 1 6 ? -5.523 -0.546 11.25 1 85.69 6 HIS B CA 1
ATOM 823 C C . HIS B 1 6 ? -4.152 -0.196 10.688 1 85.69 6 HIS B C 1
ATOM 825 O O . HIS B 1 6 ? -3.854 -0.504 9.531 1 85.69 6 HIS B O 1
ATOM 831 N N . ARG B 1 7 ? -3.361 0.331 11.539 1 89.5 7 ARG B N 1
ATOM 832 C CA . ARG B 1 7 ? -2.012 0.717 11.141 1 89.5 7 ARG B CA 1
ATOM 833 C C . ARG B 1 7 ? -1.188 -0.503 10.75 1 89.5 7 ARG B C 1
ATOM 835 O O . ARG B 1 7 ? -0.523 -0.501 9.711 1 89.5 7 ARG B O 1
ATOM 842 N N . ASP B 1 8 ? -1.306 -1.527 11.586 1 89.31 8 ASP B N 1
ATOM 843 C CA . ASP B 1 8 ? -0.529 -2.736 11.328 1 89.31 8 ASP B CA 1
ATOM 844 C C . ASP B 1 8 ? -0.954 -3.396 10.016 1 89.31 8 ASP B C 1
ATOM 846 O O . ASP B 1 8 ? -0.108 -3.842 9.242 1 89.31 8 ASP B O 1
ATOM 850 N N . ALA B 1 9 ? -2.203 -3.451 9.867 1 87.88 9 ALA B N 1
ATOM 851 C CA . ALA B 1 9 ? -2.734 -4.07 8.656 1 87.88 9 ALA B CA 1
ATOM 852 C C . ALA B 1 9 ? -2.312 -3.295 7.414 1 87.88 9 ALA B C 1
ATOM 854 O O . ALA B 1 9 ? -1.881 -3.887 6.418 1 87.88 9 ALA B O 1
ATOM 855 N N . LEU B 1 10 ? -2.398 -2.008 7.473 1 90.88 10 LEU B N 1
ATOM 856 C CA . LEU B 1 10 ? -2.016 -1.174 6.34 1 90.88 10 LEU B CA 1
ATOM 857 C C . LEU B 1 10 ? -0.512 -1.248 6.094 1 90.88 10 LEU B C 1
ATOM 859 O O . LEU B 1 10 ? -0.067 -1.282 4.945 1 90.88 10 LEU B O 1
ATOM 863 N N . THR B 1 11 ? 0.248 -1.326 7.141 1 92.12 11 THR B N 1
ATOM 864 C CA . THR B 1 11 ? 1.699 -1.411 7.027 1 92.12 11 THR B CA 1
ATOM 865 C C . THR B 1 11 ? 2.113 -2.723 6.363 1 92.12 11 THR B C 1
ATOM 867 O O . THR B 1 11 ? 2.98 -2.734 5.488 1 92.12 11 THR B O 1
ATOM 870 N N . ARG B 1 1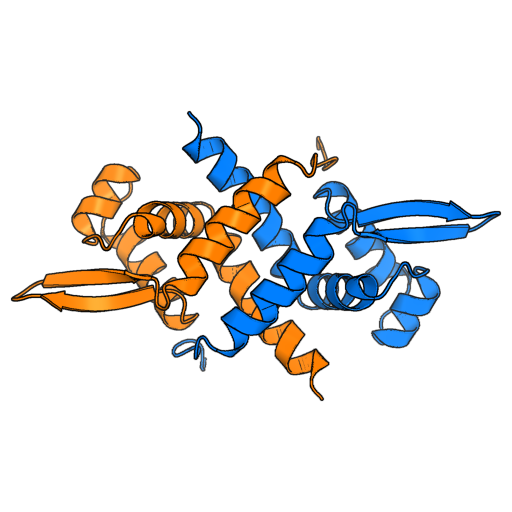2 ? 1.465 -3.711 6.758 1 88.88 12 ARG B N 1
ATOM 871 C CA . ARG B 1 12 ? 1.742 -5.012 6.16 1 88.88 12 ARG B CA 1
ATOM 872 C C . ARG B 1 12 ? 1.393 -5.016 4.676 1 88.88 12 ARG B C 1
ATOM 874 O O . ARG B 1 12 ? 2.145 -5.547 3.855 1 88.88 12 ARG B O 1
ATOM 881 N N . PHE B 1 13 ? 0.26 -4.445 4.383 1 90.19 13 PHE B N 1
ATOM 882 C CA . PHE B 1 13 ? -0.17 -4.309 2.994 1 90.19 13 PHE B CA 1
ATOM 883 C C . PHE B 1 13 ? 0.824 -3.469 2.201 1 90.19 13 PHE B C 1
ATOM 885 O O . PHE B 1 13 ? 1.186 -3.824 1.077 1 90.19 13 PHE B O 1
ATOM 892 N N . GLY B 1 14 ? 1.206 -2.393 2.777 1 92.88 14 GLY B N 1
ATOM 893 C CA . GLY B 1 14 ? 2.203 -1.546 2.141 1 92.88 14 GLY B CA 1
ATOM 894 C C . GLY B 1 14 ? 3.514 -2.262 1.881 1 92.88 14 GLY B C 1
ATOM 895 O O . GLY B 1 14 ? 4.121 -2.094 0.82 1 92.88 14 GLY B O 1
ATOM 896 N N . TYR B 1 15 ? 3.932 -3.02 2.816 1 91.56 15 TYR B N 1
ATOM 897 C CA . TYR B 1 15 ? 5.16 -3.787 2.645 1 91.56 15 TYR B CA 1
ATOM 898 C C . TYR B 1 15 ? 5.062 -4.711 1.436 1 91.56 15 TYR B C 1
ATOM 900 O O . TYR B 1 15 ? 5.988 -4.785 0.626 1 91.56 15 TYR B O 1
ATOM 908 N N . ALA B 1 16 ? 3.969 -5.324 1.348 1 91.19 16 ALA B N 1
ATOM 909 C CA . ALA B 1 16 ? 3.748 -6.242 0.232 1 91.19 16 ALA B CA 1
ATOM 910 C C . ALA B 1 16 ? 3.848 -5.512 -1.104 1 91.19 16 ALA B C 1
ATOM 912 O O . ALA B 1 16 ? 4.371 -6.059 -2.078 1 91.19 16 ALA B O 1
ATOM 913 N N . LEU B 1 17 ? 3.342 -4.316 -1.151 1 92.5 17 LEU B N 1
ATOM 914 C CA . LEU B 1 17 ? 3.264 -3.568 -2.4 1 92.5 17 LEU B CA 1
ATOM 915 C C . LEU B 1 17 ? 4.562 -2.811 -2.664 1 92.5 17 LEU B C 1
ATOM 917 O O . LEU B 1 17 ? 4.777 -2.305 -3.766 1 92.5 17 LEU B O 1
ATOM 921 N N . SER B 1 18 ? 5.516 -2.695 -1.679 1 93.5 18 SER B N 1
ATOM 922 C CA . SER B 1 18 ? 6.676 -1.821 -1.802 1 93.5 18 SER B CA 1
ATOM 923 C C . SER B 1 18 ? 7.746 -2.443 -2.695 1 93.5 18 SER B C 1
ATOM 925 O O . SER B 1 18 ? 8.711 -1.777 -3.076 1 93.5 18 SER B O 1
ATOM 927 N N . ASP B 1 19 ? 7.629 -3.67 -3.051 1 93.88 19 ASP B N 1
ATOM 928 C CA . ASP B 1 19 ? 8.531 -4.355 -3.973 1 93.88 19 ASP B CA 1
ATOM 929 C C . ASP B 1 19 ? 7.914 -4.457 -5.367 1 93.88 19 ASP B C 1
ATOM 931 O O . ASP B 1 19 ? 6.797 -4.949 -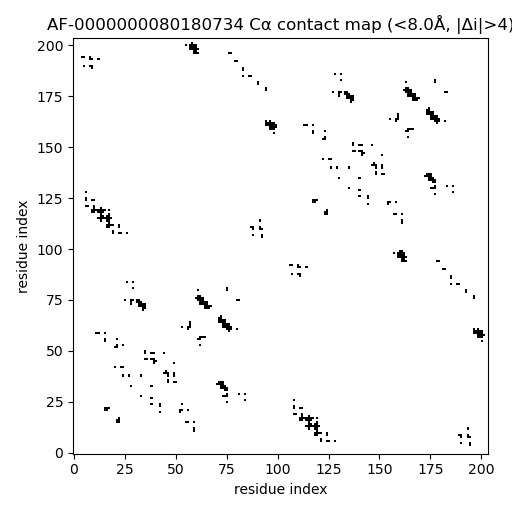5.523 1 93.88 19 ASP B O 1
ATOM 935 N N . PRO B 1 20 ? 8.703 -3.994 -6.344 1 94.19 20 PRO B N 1
ATOM 936 C CA . PRO B 1 20 ? 8.133 -3.961 -7.688 1 94.19 20 PRO B CA 1
ATOM 937 C C . PRO B 1 20 ? 7.746 -5.348 -8.203 1 94.19 20 PRO B C 1
ATOM 939 O O . PRO B 1 20 ? 6.758 -5.488 -8.922 1 94.19 20 PRO B O 1
ATOM 942 N N . THR B 1 21 ? 8.469 -6.324 -7.867 1 94.31 21 THR B N 1
ATOM 943 C CA . THR B 1 21 ? 8.164 -7.676 -8.328 1 94.31 21 THR B CA 1
ATOM 944 C C . THR B 1 21 ? 6.879 -8.195 -7.695 1 94.31 21 THR B C 1
ATOM 946 O O . THR B 1 21 ? 6.02 -8.742 -8.383 1 94.31 21 THR B O 1
ATOM 949 N N . ARG B 1 22 ? 6.711 -8.039 -6.441 1 95.25 22 ARG B N 1
ATOM 950 C CA . ARG B 1 22 ? 5.48 -8.43 -5.758 1 95.25 22 ARG B CA 1
ATOM 951 C C . ARG B 1 22 ? 4.281 -7.672 -6.312 1 95.25 22 ARG B C 1
ATOM 953 O O . ARG B 1 22 ? 3.213 -8.25 -6.512 1 95.25 22 ARG B O 1
ATOM 960 N N . THR B 1 23 ? 4.504 -6.406 -6.508 1 94.81 23 THR B N 1
ATOM 961 C CA . THR B 1 23 ? 3.434 -5.59 -7.066 1 94.81 23 THR B CA 1
ATOM 962 C C . THR B 1 23 ? 3.029 -6.094 -8.445 1 94.81 23 THR B C 1
ATOM 964 O O . THR B 1 23 ? 1.841 -6.191 -8.758 1 94.81 23 THR B O 1
ATOM 967 N N . ALA B 1 24 ? 4.031 -6.43 -9.258 1 95.38 24 ALA B N 1
ATOM 968 C CA . ALA B 1 24 ? 3.762 -6.949 -10.594 1 95.38 24 ALA B CA 1
ATOM 969 C C . ALA B 1 24 ? 2.986 -8.258 -10.531 1 95.38 24 ALA B C 1
ATOM 971 O O . ALA B 1 24 ? 2.072 -8.492 -11.32 1 95.38 24 ALA B O 1
ATOM 972 N N . ILE B 1 25 ? 3.336 -9.055 -9.578 1 96.06 25 ILE B N 1
ATOM 973 C CA . ILE B 1 25 ? 2.65 -10.328 -9.391 1 96.06 25 ILE B CA 1
ATOM 974 C C . ILE B 1 25 ? 1.184 -10.078 -9.047 1 96.06 25 ILE B C 1
ATOM 976 O O . ILE B 1 25 ? 0.287 -10.672 -9.648 1 96.06 25 ILE B O 1
ATOM 980 N N . LEU B 1 26 ? 0.925 -9.203 -8.125 1 95.12 26 LEU B N 1
ATOM 981 C CA . LEU B 1 26 ? -0.438 -8.898 -7.703 1 95.12 26 LEU B CA 1
ATOM 982 C C . LEU B 1 26 ? -1.259 -8.359 -8.875 1 95.12 26 LEU B C 1
ATOM 984 O O . LEU B 1 26 ? -2.422 -8.734 -9.039 1 95.12 26 LEU B O 1
ATOM 988 N N . LEU B 1 27 ? -0.646 -7.5 -9.672 1 94.06 27 LEU B N 1
ATOM 989 C CA . LEU B 1 27 ? -1.343 -6.918 -10.812 1 94.06 27 LEU B CA 1
ATOM 990 C C . LEU B 1 27 ? -1.714 -7.996 -11.828 1 94.06 27 LEU B C 1
ATOM 992 O O . LEU B 1 27 ? -2.775 -7.926 -12.453 1 94.06 27 LEU B O 1
ATOM 996 N N . ARG B 1 28 ? -0.866 -8.961 -11.984 1 94.38 28 ARG B N 1
ATOM 997 C CA . ARG B 1 28 ? -1.146 -10.047 -12.914 1 94.38 28 ARG B CA 1
ATOM 998 C C . ARG B 1 28 ? -2.258 -10.945 -12.391 1 94.38 28 ARG B C 1
ATOM 1000 O O . ARG B 1 28 ? -3.09 -11.43 -13.156 1 94.38 28 ARG B O 1
ATOM 1007 N N . LEU B 1 29 ? -2.326 -11.102 -11.125 1 95.19 29 LEU B N 1
ATOM 1008 C CA . LEU B 1 29 ? -3.289 -12 -10.508 1 95.19 29 LEU B CA 1
ATOM 1009 C C . LEU B 1 29 ? -4.676 -11.367 -10.453 1 95.19 29 LEU B C 1
ATOM 1011 O O . LEU B 1 29 ? -5.668 -12.055 -10.227 1 95.19 29 LEU B O 1
ATOM 1015 N N . ARG B 1 30 ? -4.695 -10.055 -10.609 1 90.88 30 ARG B N 1
ATOM 1016 C CA . ARG B 1 30 ? -5.98 -9.367 -10.617 1 90.88 30 ARG B CA 1
ATOM 1017 C C . ARG B 1 30 ? -6.898 -9.93 -11.703 1 90.88 30 ARG B C 1
ATOM 1019 O O . ARG B 1 30 ? -8.125 -9.867 -11.578 1 90.88 30 ARG B O 1
ATOM 1026 N N . ASN B 1 31 ? -6.316 -10.438 -12.711 1 88.94 31 ASN B N 1
ATOM 1027 C CA . ASN B 1 31 ? -7.078 -10.922 -13.859 1 88.94 31 ASN B CA 1
ATOM 1028 C C . ASN B 1 31 ? -7.301 -12.43 -13.789 1 88.94 31 ASN B C 1
ATOM 1030 O O . ASN B 1 31 ? -7.758 -13.039 -14.758 1 88.94 31 ASN B O 1
ATOM 1034 N N . GLY B 1 32 ? -6.93 -13.047 -12.711 1 91.88 32 GLY B N 1
ATOM 1035 C CA . GLY B 1 32 ? -7.117 -14.477 -12.516 1 91.88 32 GLY B CA 1
ATOM 1036 C C . GLY B 1 32 ? -5.883 -15.18 -11.977 1 91.88 32 GLY B C 1
ATOM 1037 O O . GLY B 1 32 ? -4.789 -14.609 -11.984 1 91.88 32 GLY B O 1
ATOM 1038 N N . GLY B 1 33 ? -6.133 -16.391 -11.508 1 95.44 33 GLY B N 1
ATOM 1039 C CA . GLY B 1 33 ? -5.055 -17.188 -10.961 1 95.44 33 GLY B CA 1
ATOM 1040 C C . GLY B 1 33 ? -3.996 -17.547 -11.992 1 95.44 33 GLY B C 1
ATOM 1041 O O . GLY B 1 33 ? -4.27 -17.562 -13.188 1 95.44 33 GLY B O 1
ATOM 1042 N N . ARG B 1 34 ? -2.811 -17.75 -11.531 1 96.81 34 ARG B N 1
ATOM 1043 C CA . ARG B 1 34 ? -1.684 -18.109 -12.391 1 96.81 34 ARG B CA 1
ATOM 1044 C C . ARG B 1 34 ? -0.76 -19.109 -11.695 1 96.81 34 ARG B C 1
ATOM 1046 O O . ARG B 1 34 ? -0.729 -19.172 -10.461 1 96.81 34 ARG B O 1
ATOM 1053 N N . TYR B 1 35 ? -0.079 -19.859 -12.531 1 97.12 35 TYR B N 1
ATOM 1054 C CA . TYR B 1 35 ? 0.971 -20.719 -12.016 1 97.12 35 TYR B CA 1
ATOM 1055 C C . TYR B 1 35 ? 2.293 -19.969 -11.898 1 97.12 35 TYR B C 1
ATOM 1057 O O . TYR B 1 35 ? 2.572 -19.078 -12.695 1 97.12 35 TYR B O 1
ATOM 1065 N N . PRO B 1 36 ? 3.133 -20.422 -10.867 1 97.19 36 PRO B N 1
ATOM 1066 C CA . PRO B 1 36 ? 4.43 -19.766 -10.703 1 97.19 36 PRO B CA 1
ATOM 1067 C C . PRO B 1 36 ? 5.25 -19.734 -11.984 1 97.19 36 PRO B C 1
ATOM 1069 O O . PRO B 1 36 ? 5.914 -18.75 -12.281 1 97.19 36 PRO B O 1
ATOM 1072 N N . SER B 1 37 ? 5.199 -20.766 -12.781 1 96 37 SER B N 1
ATOM 1073 C CA . SER B 1 37 ? 5.945 -20.844 -14.031 1 96 37 SER B CA 1
ATOM 1074 C C . SER B 1 37 ? 5.469 -19.781 -15.016 1 96 37 SER B C 1
ATOM 1076 O O . SER B 1 37 ? 6.277 -19.125 -15.68 1 96 37 SER B O 1
ATOM 1078 N N . ASP B 1 38 ? 4.145 -19.609 -15.156 1 96.12 38 ASP B N 1
ATOM 1079 C CA . ASP B 1 38 ? 3.574 -18.594 -16.047 1 96.12 38 ASP B CA 1
ATOM 1080 C C . ASP B 1 38 ? 3.955 -17.188 -15.578 1 96.12 38 ASP B C 1
ATOM 1082 O O . ASP B 1 38 ? 4.312 -16.344 -16.406 1 96.12 38 ASP B O 1
ATOM 1086 N N . LEU B 1 39 ? 3.869 -17.016 -14.305 1 96.75 39 LEU B N 1
ATOM 1087 C CA . LEU B 1 39 ? 4.246 -15.719 -13.742 1 96.75 39 LEU B CA 1
ATOM 1088 C C . LEU B 1 39 ? 5.715 -15.414 -14.016 1 96.75 39 LEU B C 1
ATOM 1090 O O . LEU B 1 39 ? 6.062 -14.289 -14.375 1 96.75 39 LEU B O 1
ATOM 1094 N N . ALA B 1 40 ? 6.555 -16.406 -13.812 1 97.25 40 ALA B N 1
ATOM 1095 C CA . ALA B 1 40 ? 7.984 -16.234 -14.055 1 97.25 40 ALA B CA 1
ATOM 1096 C C . ALA B 1 40 ? 8.258 -15.82 -15.5 1 97.25 40 ALA B C 1
ATOM 1098 O O . ALA B 1 40 ? 9.031 -14.891 -15.742 1 97.25 40 ALA B O 1
ATOM 1099 N N . GLU B 1 41 ? 7.594 -16.438 -16.438 1 96.5 41 GLU B N 1
ATOM 1100 C CA . GLU B 1 41 ? 7.75 -16.125 -17.844 1 96.5 41 GLU B CA 1
ATOM 1101 C C . GLU B 1 41 ? 7.27 -14.711 -18.156 1 96.5 41 GLU B C 1
ATOM 1103 O O . GLU B 1 41 ? 7.953 -13.961 -18.859 1 96.5 41 GLU B O 1
ATOM 1108 N N . GLU B 1 42 ? 6.152 -14.352 -17.625 1 94.38 42 GLU B N 1
ATOM 1109 C CA . GLU B 1 42 ? 5.551 -13.047 -17.891 1 94.38 42 GLU B CA 1
ATOM 1110 C C . GLU B 1 42 ? 6.398 -11.922 -17.297 1 94.38 42 GLU B C 1
ATOM 1112 O O . GLU B 1 42 ? 6.449 -10.82 -17.859 1 94.38 42 GLU B O 1
ATOM 1117 N N . LEU B 1 43 ? 7.039 -12.172 -16.141 1 94.5 43 LEU B N 1
ATOM 1118 C CA . LEU B 1 43 ? 7.789 -11.141 -15.438 1 94.5 43 LEU B CA 1
ATOM 1119 C C . LEU B 1 43 ? 9.258 -11.164 -15.836 1 94.5 43 LEU B C 1
ATOM 1121 O O . LEU B 1 43 ? 10.023 -10.266 -15.469 1 94.5 43 LEU B O 1
ATOM 1125 N N . GLY B 1 44 ? 9.602 -12.172 -16.578 1 95.75 44 GLY B N 1
ATOM 1126 C CA . GLY B 1 44 ? 11 -12.312 -16.938 1 95.75 44 GLY B CA 1
ATOM 1127 C C . GLY B 1 44 ? 11.898 -12.602 -15.75 1 95.75 44 GLY B C 1
ATOM 1128 O O . GLY B 1 44 ? 13 -12.055 -15.648 1 95.75 44 GLY B O 1
ATOM 1129 N N . ALA B 1 45 ? 11.445 -13.273 -14.82 1 96.25 45 ALA B N 1
ATOM 1130 C CA . ALA B 1 45 ? 12.164 -13.648 -13.609 1 96.25 45 ALA B CA 1
ATOM 1131 C C . ALA B 1 45 ? 12.25 -15.164 -13.477 1 96.25 45 ALA B C 1
ATOM 1133 O O . ALA B 1 45 ? 11.562 -15.898 -14.188 1 96.25 45 ALA B O 1
ATOM 1134 N N . SER B 1 46 ? 13.133 -15.586 -12.609 1 96.81 46 SER B N 1
ATOM 1135 C CA . SER B 1 46 ? 13.234 -17.016 -12.375 1 96.81 46 SER B CA 1
ATOM 1136 C C . SER B 1 46 ? 12.055 -17.531 -11.547 1 96.81 46 SER B C 1
ATOM 1138 O O . SER B 1 46 ? 11.445 -16.766 -10.789 1 96.81 46 SER B O 1
ATOM 1140 N N . ARG B 1 47 ? 11.773 -18.766 -11.68 1 95.88 47 ARG B N 1
ATOM 1141 C CA . ARG B 1 47 ? 10.719 -19.391 -10.883 1 95.88 47 ARG B CA 1
ATOM 1142 C C . ARG B 1 47 ? 11.039 -19.328 -9.391 1 95.88 47 ARG B C 1
ATOM 1144 O O . ARG B 1 47 ? 10.141 -19.203 -8.562 1 95.88 47 ARG B O 1
ATOM 1151 N N . GLN B 1 48 ? 12.281 -19.422 -9.117 1 96.31 48 GLN B N 1
ATOM 1152 C CA . GLN B 1 48 ? 12.695 -19.344 -7.715 1 96.31 48 GLN B CA 1
ATOM 1153 C C . GLN B 1 48 ? 12.32 -17.984 -7.109 1 96.31 48 GLN B C 1
ATOM 1155 O O . GLN B 1 48 ? 11.773 -17.938 -6.008 1 96.31 48 GLN B O 1
ATOM 1160 N N . ILE B 1 49 ? 12.633 -16.906 -7.801 1 96.5 49 ILE B N 1
ATOM 1161 C CA . ILE B 1 49 ? 12.336 -15.555 -7.348 1 96.5 49 ILE B CA 1
ATOM 1162 C C . ILE B 1 49 ? 10.82 -15.383 -7.203 1 96.5 49 ILE B C 1
ATOM 1164 O O . ILE B 1 49 ? 10.344 -14.875 -6.191 1 96.5 49 ILE B O 1
ATOM 1168 N N . VAL B 1 50 ? 10.141 -15.805 -8.164 1 97.12 50 VAL B N 1
ATOM 1169 C CA . VAL B 1 50 ? 8.688 -15.68 -8.164 1 97.12 50 VAL B CA 1
ATOM 1170 C C . VAL B 1 50 ? 8.094 -16.484 -7.012 1 97.12 50 VAL B C 1
ATOM 1172 O O . VAL B 1 50 ? 7.203 -16 -6.305 1 97.12 50 VAL B O 1
ATOM 1175 N N . SER B 1 51 ? 8.594 -17.672 -6.754 1 95.62 51 SER B N 1
ATOM 1176 C CA . SER B 1 51 ? 8.102 -18.516 -5.664 1 95.62 51 SER B CA 1
ATOM 1177 C C . SER B 1 51 ? 8.352 -17.859 -4.309 1 95.62 51 SER B C 1
ATOM 1179 O O 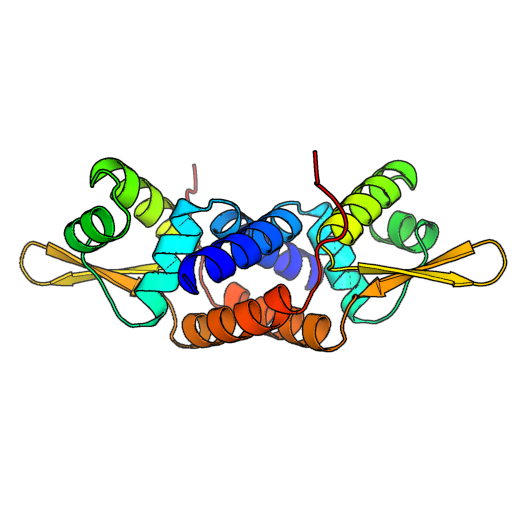. SER B 1 51 ? 7.496 -17.906 -3.42 1 95.62 51 SER B O 1
ATOM 1181 N N . ASN B 1 52 ? 9.484 -17.297 -4.195 1 96.25 52 ASN B N 1
ATOM 1182 C CA . ASN B 1 52 ? 9.805 -16.578 -2.965 1 96.25 52 ASN B CA 1
ATOM 1183 C C . ASN B 1 52 ? 8.844 -15.422 -2.715 1 96.25 52 ASN B C 1
ATOM 1185 O O . ASN B 1 52 ? 8.352 -15.25 -1.598 1 96.25 52 ASN B O 1
ATOM 1189 N N . HIS B 1 53 ? 8.57 -14.64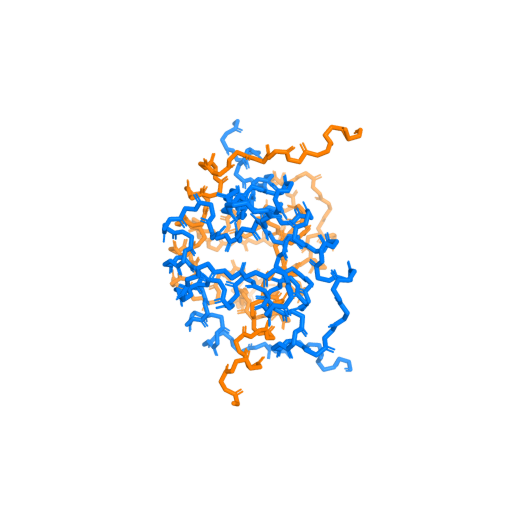8 -3.723 1 96.31 53 HIS B N 1
ATOM 1190 C CA . HIS B 1 53 ? 7.645 -13.531 -3.59 1 96.31 53 HIS B CA 1
ATOM 1191 C C . HIS B 1 53 ? 6.227 -14.016 -3.307 1 96.31 53 HIS B C 1
ATOM 1193 O O . HIS B 1 53 ? 5.5 -13.398 -2.525 1 96.31 53 HIS B O 1
ATOM 1199 N N . LEU B 1 54 ? 5.836 -15.094 -3.965 1 96 54 LEU B N 1
ATOM 1200 C CA . LEU B 1 54 ? 4.512 -15.656 -3.717 1 96 54 LEU B CA 1
ATOM 1201 C C . LEU B 1 54 ? 4.379 -16.125 -2.27 1 96 54 LEU B C 1
ATOM 1203 O O . LEU B 1 54 ? 3.326 -15.945 -1.652 1 96 54 LEU B O 1
ATOM 1207 N N . ALA B 1 55 ? 5.43 -16.719 -1.761 1 94.31 55 ALA B N 1
ATOM 1208 C CA . ALA B 1 55 ? 5.426 -17.109 -0.354 1 94.31 55 ALA B CA 1
ATOM 1209 C C . ALA B 1 55 ? 5.246 -15.898 0.554 1 94.31 55 ALA B C 1
ATOM 1211 O O . ALA B 1 55 ? 4.484 -15.953 1.523 1 94.31 55 ALA B O 1
ATOM 1212 N N . CYS B 1 56 ? 5.953 -14.836 0.271 1 92.69 56 CYS B N 1
ATOM 1213 C CA . CYS B 1 56 ? 5.824 -13.594 1.026 1 92.69 56 CYS B CA 1
ATOM 1214 C C . CYS B 1 56 ? 4.395 -13.07 0.976 1 92.69 56 CYS B C 1
ATOM 1216 O O . CYS B 1 56 ? 3.814 -12.734 2.01 1 92.69 56 CYS B O 1
ATOM 1218 N N . LEU B 1 57 ? 3.791 -13.031 -0.219 1 93.88 57 LEU B N 1
ATOM 1219 C CA . LEU B 1 57 ? 2.445 -12.508 -0.417 1 93.88 57 LEU B CA 1
ATOM 1220 C C . LEU B 1 57 ? 1.412 -13.375 0.292 1 93.88 57 LEU B C 1
ATOM 1222 O O . LEU B 1 57 ? 0.418 -12.867 0.814 1 93.88 57 LEU B O 1
ATOM 1226 N N . ARG B 1 58 ? 1.705 -14.688 0.316 1 92.94 58 ARG B N 1
ATOM 1227 C CA . ARG B 1 58 ? 0.849 -15.586 1.082 1 92.94 58 ARG B CA 1
ATOM 1228 C C . ARG B 1 58 ? 0.942 -15.289 2.576 1 92.94 58 ARG B C 1
ATOM 1230 O O . ARG B 1 58 ? -0.073 -15.266 3.273 1 92.94 58 ARG B O 1
ATOM 1237 N N . GLY B 1 59 ? 2.148 -15.102 3.029 1 90.5 59 GLY B N 1
ATOM 1238 C CA . GLY B 1 59 ? 2.359 -14.758 4.426 1 90.5 59 GLY B CA 1
ATOM 1239 C C . GLY B 1 59 ? 1.646 -13.484 4.844 1 90.5 59 GLY B C 1
ATOM 1240 O O . GLY B 1 59 ? 1.217 -13.352 5.988 1 90.5 59 GLY B O 1
ATOM 1241 N N . CYS B 1 60 ? 1.444 -12.555 3.922 1 89.19 60 CYS B N 1
ATOM 1242 C CA . CYS B 1 60 ? 0.744 -11.305 4.172 1 89.19 60 CYS B CA 1
ATOM 1243 C C . CYS B 1 60 ? -0.764 -11.484 4.047 1 89.19 60 CYS B C 1
ATOM 1245 O O . CYS B 1 60 ? -1.532 -10.57 4.332 1 89.19 60 CYS B O 1
ATOM 1247 N N . GLY B 1 61 ? -1.132 -12.633 3.518 1 90.88 61 GLY B N 1
ATOM 1248 C CA . GLY B 1 61 ? -2.549 -12.938 3.398 1 90.88 61 GLY B CA 1
ATOM 1249 C C . GLY B 1 61 ? -3.174 -12.375 2.133 1 90.88 61 GLY B C 1
ATOM 1250 O O . GLY B 1 61 ? -4.395 -12.25 2.041 1 90.88 61 GLY B O 1
ATOM 1251 N N . LEU B 1 62 ? -2.439 -12.023 1.128 1 93.5 62 LEU B N 1
ATOM 1252 C CA . LEU B 1 62 ? -2.932 -11.352 -0.068 1 93.5 62 LEU B CA 1
ATOM 1253 C C . LEU B 1 62 ? -3.172 -12.344 -1.195 1 93.5 62 LEU B C 1
ATOM 1255 O O . LEU B 1 62 ? -3.936 -12.07 -2.125 1 93.5 62 LEU B O 1
ATOM 1259 N N . VAL B 1 63 ? -2.439 -13.445 -1.127 1 94.56 63 VAL B N 1
ATOM 1260 C CA . VAL B 1 63 ? -2.576 -14.484 -2.143 1 94.56 63 VAL B CA 1
ATOM 1261 C C . VAL B 1 63 ? -2.779 -15.844 -1.47 1 94.56 63 VAL B C 1
ATOM 1263 O O . VAL B 1 63 ? -2.389 -16.031 -0.316 1 94.56 63 VAL B O 1
ATOM 1266 N N . ILE B 1 64 ? -3.424 -16.672 -2.168 1 94.19 64 ILE B N 1
ATOM 1267 C CA . ILE B 1 64 ? -3.596 -18.031 -1.681 1 94.19 64 ILE B CA 1
ATOM 1268 C C . ILE B 1 64 ? -3.15 -19.016 -2.752 1 94.19 64 ILE B C 1
ATOM 1270 O O . ILE B 1 64 ? -3.162 -18.703 -3.943 1 94.19 64 ILE B O 1
ATOM 1274 N N . ALA B 1 65 ? -2.709 -20.109 -2.297 1 95.44 65 ALA B N 1
ATOM 1275 C CA . ALA B 1 65 ? -2.357 -21.219 -3.188 1 95.44 65 ALA B CA 1
ATOM 1276 C C . ALA B 1 65 ? -3.496 -22.234 -3.287 1 95.44 65 ALA B C 1
ATOM 1278 O O . ALA B 1 65 ? -4.008 -22.688 -2.268 1 95.44 65 ALA B O 1
ATOM 1279 N N . VAL B 1 66 ? -3.895 -22.5 -4.488 1 95.31 66 VAL B N 1
ATOM 1280 C CA . VAL B 1 66 ? -4.941 -23.484 -4.734 1 95.31 66 VAL B CA 1
ATOM 1281 C C . VAL B 1 66 ? -4.344 -24.719 -5.414 1 95.31 66 VAL B C 1
ATOM 1283 O O . VAL B 1 66 ? -3.885 -24.641 -6.555 1 95.31 66 VAL B O 1
ATOM 1286 N N . PRO B 1 67 ? -4.375 -25.828 -4.695 1 94.5 67 PRO B N 1
ATOM 1287 C CA . PRO B 1 67 ? -3.832 -27.047 -5.305 1 94.5 67 PRO B CA 1
ATOM 1288 C C . PRO B 1 67 ? -4.629 -27.5 -6.527 1 94.5 67 PRO B C 1
ATOM 1290 O O . PRO B 1 67 ? -5.859 -27.484 -6.504 1 94.5 67 PRO B O 1
ATOM 1293 N N . GLU B 1 68 ? -3.992 -27.703 -7.625 1 93.19 68 GLU B N 1
ATOM 1294 C CA . GLU B 1 68 ? -4.57 -28.25 -8.844 1 93.19 68 GLU B CA 1
ATOM 1295 C C . GLU B 1 68 ? -3.721 -29.406 -9.391 1 93.19 68 GLU B C 1
ATOM 1297 O O . GLU B 1 68 ? -2.752 -29.172 -10.117 1 93.19 68 GLU B O 1
ATOM 1302 N N . GLY B 1 69 ? -4.27 -30.703 -9.211 1 93 69 GLY B N 1
ATOM 1303 C CA . GLY B 1 69 ? -3.447 -31.844 -9.594 1 93 69 GLY B CA 1
ATOM 1304 C C . GLY B 1 69 ? -2.104 -31.875 -8.891 1 93 69 GLY B C 1
ATOM 1305 O O . GLY B 1 69 ? -2.039 -31.859 -7.66 1 93 69 GLY B O 1
ATOM 1306 N N . ARG B 1 70 ? -0.99 -31.859 -9.703 1 92.12 70 ARG B N 1
ATOM 1307 C CA . ARG B 1 70 ? 0.367 -31.891 -9.172 1 92.12 70 ARG B CA 1
ATOM 1308 C C . ARG B 1 70 ? 0.945 -30.484 -9.039 1 92.12 70 ARG B C 1
ATOM 1310 O O . ARG B 1 70 ? 2.104 -30.328 -8.656 1 92.12 70 ARG B O 1
ATOM 1317 N N . ARG B 1 71 ? 0.193 -29.5 -9.375 1 92.5 71 ARG B N 1
AT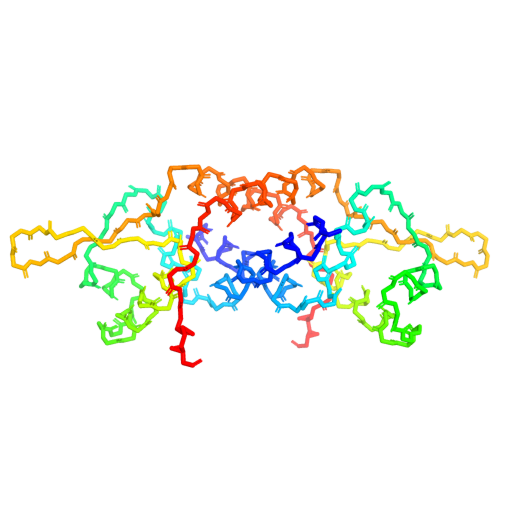OM 1318 C CA . ARG B 1 71 ? 0.675 -28.125 -9.328 1 92.5 71 ARG B CA 1
ATOM 1319 C C . ARG B 1 71 ? -0.226 -27.25 -8.461 1 92.5 71 ARG B C 1
ATOM 1321 O O . ARG B 1 71 ? -1.301 -27.688 -8.039 1 92.5 71 ARG B O 1
ATOM 1328 N N . SER B 1 72 ? 0.342 -26.047 -8.062 1 95.06 72 SER B N 1
ATOM 1329 C CA . SER B 1 72 ? -0.457 -25.062 -7.332 1 95.06 72 SER B CA 1
ATOM 1330 C C . SER B 1 72 ? -0.684 -23.812 -8.164 1 95.06 72 SER B C 1
ATOM 1332 O O . SER B 1 72 ? 0.247 -23.297 -8.789 1 95.06 72 SER B O 1
ATOM 1334 N N . ARG B 1 73 ? -1.928 -23.484 -8.148 1 96.81 73 ARG B N 1
ATOM 1335 C CA . ARG B 1 73 ? -2.307 -22.219 -8.742 1 96.81 73 ARG B CA 1
ATOM 1336 C C . ARG B 1 73 ? -2.479 -21.141 -7.68 1 96.81 73 ARG B C 1
ATOM 1338 O O . ARG B 1 73 ? -3.035 -21.391 -6.613 1 96.81 73 ARG B O 1
ATOM 1345 N N . TYR B 1 74 ? -1.97 -19.953 -8.07 1 97.38 74 TYR B N 1
ATOM 1346 C CA . TYR B 1 74 ? -2.072 -18.859 -7.113 1 97.38 74 TYR B CA 1
ATOM 1347 C C . TYR B 1 74 ? -3.125 -17.859 -7.547 1 97.38 74 TYR B C 1
ATOM 1349 O O . TYR B 1 74 ? -3.242 -17.547 -8.734 1 97.38 74 TYR B O 1
ATOM 1357 N N . GLU B 1 75 ? -3.857 -17.406 -6.609 1 96.62 75 GLU B N 1
ATOM 1358 C CA . GLU B 1 75 ? -4.875 -16.391 -6.848 1 96.62 75 GLU B CA 1
ATOM 1359 C C . GLU B 1 75 ? -4.945 -15.398 -5.688 1 96.62 75 GLU B C 1
ATOM 1361 O O . GLU B 1 75 ? -4.375 -15.641 -4.621 1 96.62 75 GLU B O 1
ATOM 1366 N N . LEU B 1 76 ? -5.566 -14.25 -5.949 1 95 76 LEU B N 1
ATOM 1367 C CA . LEU B 1 76 ? -5.766 -13.297 -4.863 1 95 76 LEU B CA 1
ATOM 1368 C C . LEU B 1 76 ? -6.617 -13.914 -3.754 1 95 76 LEU B C 1
ATOM 1370 O O . LEU B 1 76 ? -7.562 -14.648 -4.027 1 95 76 LEU B O 1
ATOM 1374 N N . ALA B 1 77 ? -6.312 -13.578 -2.527 1 91.69 77 ALA B N 1
ATOM 1375 C CA . ALA B 1 77 ? -6.973 -14.164 -1.361 1 91.69 77 ALA B CA 1
ATOM 1376 C C . ALA B 1 77 ? -8.445 -13.773 -1.318 1 91.69 77 ALA B C 1
ATOM 1378 O O . ALA B 1 77 ? -9.266 -14.477 -0.71 1 91.69 77 ALA B O 1
ATOM 1379 N N . ASP B 1 78 ? -8.773 -12.664 -1.836 1 88.81 78 ASP B N 1
ATOM 1380 C CA . ASP B 1 78 ? -10.133 -12.133 -1.822 1 88.81 78 ASP B CA 1
ATOM 1381 C C . ASP B 1 78 ? -10.43 -11.352 -3.105 1 88.81 78 ASP B C 1
ATOM 1383 O O . ASP B 1 78 ? -9.57 -10.625 -3.609 1 88.81 78 ASP B O 1
ATOM 1387 N N . ALA B 1 79 ? -11.68 -11.531 -3.623 1 86.88 79 ALA B N 1
ATOM 1388 C CA . ALA B 1 79 ? -12.078 -10.797 -4.82 1 86.88 79 ALA B CA 1
ATOM 1389 C C . ALA B 1 79 ? -12.062 -9.289 -4.574 1 86.88 79 ALA B C 1
ATOM 1391 O O . ALA B 1 79 ? -11.852 -8.5 -5.5 1 86.88 79 ALA B O 1
ATOM 1392 N N . ARG B 1 80 ? -12.336 -8.938 -3.377 1 88 80 ARG B N 1
ATOM 1393 C CA . ARG B 1 80 ? -12.359 -7.52 -3.012 1 88 80 ARG B CA 1
ATOM 1394 C C . ARG B 1 80 ? -10.977 -6.898 -3.166 1 88 80 ARG B C 1
ATOM 1396 O O . ARG B 1 80 ? -10.852 -5.688 -3.367 1 88 80 ARG B O 1
ATOM 1403 N N . LEU B 1 81 ? -9.953 -7.738 -3.055 1 90.19 81 LEU B N 1
ATOM 1404 C CA . LEU B 1 81 ? -8.586 -7.246 -3.203 1 90.19 81 LEU B CA 1
ATOM 1405 C C . LEU B 1 81 ? -8.336 -6.781 -4.633 1 90.19 81 LEU B C 1
ATOM 1407 O O . LEU B 1 81 ? -7.66 -5.77 -4.848 1 90.19 81 LEU B O 1
ATOM 1411 N N . ALA B 1 82 ? -8.852 -7.551 -5.551 1 90.38 82 ALA B N 1
ATOM 1412 C CA . ALA B 1 82 ? -8.703 -7.156 -6.949 1 90.38 82 ALA B CA 1
ATOM 1413 C C . ALA B 1 82 ? -9.32 -5.785 -7.199 1 90.38 82 ALA B C 1
ATOM 1415 O O . ALA B 1 82 ? -8.727 -4.945 -7.879 1 90.38 82 ALA B O 1
ATOM 1416 N N . HIS B 1 83 ? -10.469 -5.605 -6.641 1 89.69 83 HIS B N 1
ATOM 1417 C CA . HIS B 1 83 ? -11.156 -4.328 -6.785 1 89.69 83 HIS B CA 1
ATOM 1418 C C . HIS B 1 83 ? -10.375 -3.201 -6.117 1 89.69 83 HIS B C 1
ATOM 1420 O O . HIS B 1 83 ? -10.234 -2.115 -6.688 1 89.69 83 HIS B O 1
ATOM 1426 N N . ALA B 1 84 ? -9.891 -3.52 -4.988 1 88.94 84 ALA B N 1
ATOM 1427 C CA . ALA B 1 84 ? -9.125 -2.518 -4.25 1 88.94 84 ALA B CA 1
ATOM 1428 C C . ALA B 1 84 ? -7.867 -2.117 -5.012 1 88.94 84 ALA B C 1
ATOM 1430 O O . ALA B 1 84 ? -7.547 -0.93 -5.113 1 88.94 84 ALA B O 1
ATOM 1431 N N . LEU B 1 85 ? -7.164 -3.078 -5.574 1 89.88 85 LEU B N 1
ATOM 1432 C CA . LEU B 1 85 ? -5.957 -2.809 -6.348 1 89.88 85 LEU B CA 1
ATOM 1433 C C . LEU B 1 85 ? -6.277 -1.974 -7.582 1 89.88 85 LEU B C 1
ATOM 1435 O O . LEU B 1 85 ? -5.543 -1.038 -7.914 1 89.88 85 LEU B O 1
ATOM 1439 N N . ASN B 1 86 ? -7.375 -2.314 -8.219 1 88.38 86 ASN B N 1
ATOM 1440 C CA . ASN B 1 86 ? -7.805 -1.538 -9.375 1 88.38 86 ASN B CA 1
ATOM 1441 C C . ASN B 1 86 ? -8.102 -0.09 -9.008 1 88.38 86 ASN B C 1
ATOM 1443 O O . ASN B 1 86 ? -7.699 0.835 -9.711 1 88.38 86 ASN B O 1
ATOM 1447 N N . ASP B 1 87 ? -8.789 0.036 -7.898 1 86.75 87 ASP B N 1
ATOM 1448 C CA . ASP B 1 87 ? -9.125 1.378 -7.434 1 86.75 87 ASP B CA 1
ATOM 1449 C C . ASP B 1 87 ? -7.867 2.164 -7.062 1 86.75 87 ASP B C 1
ATOM 1451 O O . ASP B 1 87 ? -7.754 3.348 -7.387 1 86.75 87 ASP B O 1
ATOM 1455 N N . LEU B 1 88 ? -6.973 1.457 -6.434 1 88 88 LEU B N 1
ATOM 1456 C CA . LEU B 1 88 ? -5.75 2.111 -5.973 1 88 88 LEU B CA 1
ATOM 1457 C C . LEU B 1 88 ? -4.898 2.561 -7.156 1 88 88 LEU B C 1
ATOM 1459 O O . LEU B 1 88 ? -4.348 3.664 -7.145 1 88 88 LEU B O 1
ATOM 1463 N N . VAL B 1 89 ? -4.82 1.768 -8.125 1 87 89 VAL B N 1
ATOM 1464 C CA . VAL B 1 89 ? -4.043 2.1 -9.312 1 87 89 VAL B CA 1
ATOM 1465 C C . VAL B 1 89 ? -4.578 3.383 -9.945 1 87 89 VAL B C 1
ATOM 1467 O O . VAL B 1 89 ? -3.811 4.285 -10.281 1 87 89 VAL B O 1
ATOM 1470 N N . GLY B 1 90 ? -5.84 3.391 -10.109 1 85 90 GLY B N 1
ATOM 1471 C CA . GLY B 1 90 ? -6.445 4.582 -10.68 1 85 90 GLY B CA 1
ATOM 1472 C C . GLY B 1 90 ? -6.16 5.84 -9.875 1 85 90 GLY B C 1
ATOM 1473 O O . GLY B 1 90 ? -5.895 6.898 -10.445 1 85 90 GLY B O 1
ATOM 1474 N N . LEU B 1 91 ? -6.156 5.73 -8.602 1 83.19 91 LEU B N 1
ATOM 1475 C CA . LEU B 1 91 ? -5.969 6.863 -7.707 1 83.19 91 LEU B CA 1
ATOM 1476 C C . LEU B 1 91 ? -4.512 7.312 -7.695 1 83.19 91 LEU B C 1
ATOM 1478 O O . LEU B 1 91 ? -4.223 8.508 -7.828 1 83.19 91 LEU B O 1
ATOM 1482 N N . VAL B 1 92 ? -3.594 6.359 -7.535 1 82.31 92 VAL B N 1
ATOM 1483 C CA . VAL B 1 92 ? -2.195 6.727 -7.332 1 82.31 92 VAL B CA 1
ATOM 1484 C C . VAL B 1 92 ? -1.605 7.246 -8.641 1 82.31 92 VAL B C 1
ATOM 1486 O O . VAL B 1 92 ? -0.644 8.023 -8.633 1 82.31 92 VAL B O 1
ATOM 1489 N N . LEU B 1 93 ? -2.205 6.859 -9.758 1 77.88 93 LEU B N 1
ATOM 1490 C CA . LEU B 1 93 ? -1.767 7.422 -11.031 1 77.88 93 LEU B CA 1
ATOM 1491 C C . LEU B 1 93 ? -2.146 8.898 -11.133 1 77.88 93 LEU B C 1
ATOM 1493 O O . LEU B 1 93 ? -1.499 9.664 -11.859 1 77.88 93 LEU B O 1
ATOM 1497 N N . ALA B 1 94 ? -3.094 9.164 -10.367 1 77.56 94 ALA B N 1
ATOM 1498 C CA . ALA B 1 94 ? -3.58 10.539 -10.438 1 77.56 94 ALA B CA 1
ATOM 1499 C C . ALA B 1 94 ? -2.809 11.438 -9.484 1 77.56 94 ALA B C 1
ATOM 1501 O O . ALA B 1 94 ? -2.795 12.664 -9.648 1 77.56 94 ALA B O 1
ATOM 1502 N N . VAL B 1 95 ? -2.238 10.719 -8.453 1 71.94 95 VAL B N 1
ATOM 1503 C CA . VAL B 1 95 ? -1.463 11.5 -7.496 1 71.94 95 VAL B CA 1
ATOM 1504 C C . VAL B 1 95 ? -0.056 11.742 -8.039 1 71.94 95 VAL B C 1
ATOM 1506 O O . VAL B 1 95 ? 0.566 10.828 -8.594 1 71.94 95 VAL B O 1
ATOM 1509 N N . GLU B 1 96 ? 0.284 12.875 -8.461 1 66.88 96 GLU B N 1
ATOM 1510 C CA . GLU B 1 96 ? 1.558 13.258 -9.062 1 66.88 96 GLU B CA 1
ATOM 1511 C C . GLU B 1 96 ? 2.676 13.281 -8.023 1 66.88 96 GLU B C 1
ATOM 1513 O O . GLU B 1 96 ? 2.658 14.102 -7.098 1 66.88 96 GLU B O 1
ATOM 1518 N N . PRO B 1 97 ? 3.488 12.156 -8.094 1 65.62 97 PRO B N 1
ATOM 1519 C CA . PRO B 1 97 ? 4.602 12.211 -7.145 1 65.62 97 PRO B CA 1
ATOM 1520 C C . PRO B 1 97 ? 5.469 13.453 -7.32 1 65.62 97 PRO B C 1
ATOM 1522 O O . PRO B 1 97 ? 5.621 13.953 -8.438 1 65.62 97 PRO B O 1
ATOM 1525 N N . ASP B 1 98 ? 5.352 14.289 -6.387 1 59.59 98 ASP B N 1
ATOM 1526 C CA . ASP B 1 98 ? 6.363 15.336 -6.434 1 59.59 98 ASP B CA 1
ATOM 1527 C C . ASP B 1 98 ? 7.758 14.766 -6.188 1 59.59 98 ASP B C 1
ATOM 1529 O O . ASP B 1 98 ? 8.75 15.492 -6.227 1 59.59 98 ASP B O 1
ATOM 1533 N N . CYS B 1 99 ? 7.789 13.578 -5.715 1 48.59 99 CYS B N 1
ATOM 1534 C CA . CYS B 1 99 ? 9.078 13.156 -5.168 1 48.59 99 CYS B CA 1
ATOM 1535 C C . CYS B 1 99 ? 10.227 13.633 -6.055 1 48.59 99 CYS B C 1
ATOM 1537 O O . CYS B 1 99 ? 10.016 13.977 -7.219 1 48.59 99 CYS B O 1
ATOM 1539 N N . CYS B 1 100 ? 11.594 13.234 -5.34 1 41.47 100 CYS B N 1
ATOM 1540 C CA . CYS B 1 100 ? 12.977 13.688 -5.262 1 41.47 100 CYS B CA 1
ATOM 1541 C C . CYS B 1 100 ? 13.719 13.422 -6.566 1 41.47 100 CYS B C 1
ATOM 1543 O O . CYS B 1 100 ? 13.852 12.273 -6.988 1 41.47 100 CYS B O 1
ATOM 1545 N N . GLU B 1 101 ? 13.289 13.914 -7.559 1 35.5 101 GLU B N 1
ATOM 1546 C CA . GLU B 1 101 ? 14.461 13.969 -8.43 1 35.5 101 GLU B CA 1
ATOM 1547 C C . GLU B 1 101 ? 15.75 14.086 -7.625 1 35.5 101 GLU B C 1
ATOM 1549 O O . GLU B 1 101 ? 15.945 15.062 -6.895 1 35.5 101 GLU B O 1
ATOM 1554 N N . ARG B 1 102 ? 16.125 13.328 -6.375 1 27.34 102 ARG B N 1
ATOM 1555 C CA . ARG B 1 102 ? 17.594 13.273 -6.414 1 27.34 102 ARG B CA 1
ATOM 1556 C C . ARG B 1 102 ? 18.078 12.523 -7.645 1 27.34 102 ARG B C 1
ATOM 1558 O O . ARG B 1 102 ? 17.438 11.562 -8.086 1 27.34 102 ARG B O 1
#

pLDDT: mean 88.11, std 13.43, range [27.34, 97.38]

Sequence (204 aa):
MQILAHRDALTRFGYALSDPTRTAILLRLRNGGRYPSDLAEELGASRQIVSNHLACLRGCGLVIAVPEGRRSRYELADARLAHALNDLVGLVLAVEPDCCERMQILAHRDALTRFGYALSDPTRTAILLRLRNGGRYPSDLAEELGASRQIVSNHLACLRGCGLVIAVPEGRRSRYELADARLAHALNDLVGLVLAVEPDCCER

Nearest PDB structures (foldseek):
  8qkf-assembly1_A  TM=8.826E-01  e=9.755E-08  Mycolicibacterium smegmatis
  4k2e-assembly1_B  TM=9.136E-01  e=3.531E-06  Vibrio cholerae O1 biovar El Tor str. N16961
  2kko-assembly1_A  TM=9.005E-01  e=2.903E-06  Mycobacterium tuberculosis variant bovis
  2kko-assembly1_B  TM=8.444E-01  e=5.952E-06  Mycobacterium tuberculosis variant bovis
  3pqj-assembly2_C  TM=8.359E-01  e=7.727E-06  Xylella fastidiosa

Radius of gyration: 17.7 Å; Cα contacts (8 Å, |Δi|>4): 308; chains: 2; bounding box: 30×64×42 Å